Protein AF-A0A9E4JCK2-F1 (afdb_monomer_lite)

Structure (mmCIF, N/CA/C/O backbone):
data_AF-A0A9E4JCK2-F1
#
_entry.id   AF-A0A9E4JCK2-F1
#
loop_
_atom_site.group_PDB
_atom_site.id
_atom_site.type_symbol
_atom_site.label_atom_id
_atom_site.label_alt_id
_atom_site.label_comp_id
_atom_site.label_asym_id
_atom_site.label_entity_id
_atom_site.label_seq_id
_atom_site.pdbx_PDB_ins_code
_atom_site.Cartn_x
_atom_site.Cartn_y
_atom_site.Cartn_z
_atom_site.occupancy
_atom_site.B_iso_or_equiv
_atom_site.auth_seq_id
_atom_site.auth_comp_id
_atom_site.auth_asym_id
_atom_site.auth_atom_id
_atom_site.pdbx_PDB_model_num
ATOM 1 N N . MET A 1 1 ? -9.776 16.928 65.794 1.00 49.03 1 MET A N 1
ATOM 2 C CA . MET A 1 1 ? -9.076 15.921 64.968 1.00 49.03 1 MET A CA 1
ATOM 3 C C . MET A 1 1 ? -8.129 16.662 64.041 1.00 49.03 1 MET A C 1
ATOM 5 O O . MET A 1 1 ? -8.599 17.368 63.163 1.00 49.03 1 MET A O 1
ATOM 9 N N . PHE A 1 2 ? -6.825 16.591 64.308 1.00 37.16 2 PHE A N 1
ATOM 10 C CA . PHE A 1 2 ? -5.779 17.206 63.487 1.00 37.16 2 PHE A CA 1
ATOM 11 C C . PHE A 1 2 ? -5.245 16.150 62.519 1.00 37.16 2 PHE A C 1
ATOM 13 O O . PHE A 1 2 ? -4.763 15.110 62.962 1.00 37.16 2 PHE A O 1
ATOM 20 N N . ILE A 1 3 ? -5.354 16.402 61.216 1.00 53.88 3 ILE A N 1
ATOM 21 C CA . ILE A 1 3 ? -4.737 15.566 60.186 1.00 53.88 3 ILE A CA 1
ATOM 22 C C . ILE A 1 3 ? -3.359 16.168 59.915 1.00 53.88 3 ILE A C 1
ATOM 24 O O . ILE A 1 3 ? -3.249 17.300 59.449 1.00 53.88 3 ILE A O 1
ATOM 28 N N . ALA A 1 4 ? -2.314 15.436 60.293 1.00 50.28 4 ALA A N 1
ATOM 29 C CA . ALA A 1 4 ? -0.931 15.826 60.074 1.00 50.28 4 ALA A CA 1
ATOM 30 C C . ALA A 1 4 ? -0.564 15.632 58.594 1.00 50.28 4 ALA A C 1
ATOM 32 O O . ALA A 1 4 ? -0.510 14.508 58.100 1.00 50.28 4 ALA A O 1
ATOM 33 N N . THR A 1 5 ? -0.309 16.738 57.898 1.00 52.41 5 THR A N 1
ATOM 34 C CA . THR A 1 5 ? 0.253 16.763 56.544 1.00 52.41 5 THR A CA 1
ATOM 35 C C . THR A 1 5 ? 1.757 16.518 56.629 1.00 52.41 5 THR A C 1
ATOM 37 O O . THR A 1 5 ? 2.516 17.395 57.037 1.00 52.41 5 THR A O 1
ATOM 40 N N . THR A 1 6 ? 2.204 15.319 56.265 1.00 57.75 6 THR A N 1
ATOM 41 C CA . THR A 1 6 ? 3.626 14.995 56.121 1.00 57.75 6 THR A CA 1
ATOM 42 C C . THR A 1 6 ? 4.130 15.458 54.752 1.00 57.75 6 THR A C 1
ATOM 44 O O . THR A 1 6 ? 3.791 14.900 53.712 1.00 57.75 6 THR A O 1
ATOM 47 N N . CYS A 1 7 ? 4.960 16.504 54.752 1.00 50.31 7 CYS A N 1
ATOM 48 C CA . CYS A 1 7 ? 5.737 16.930 53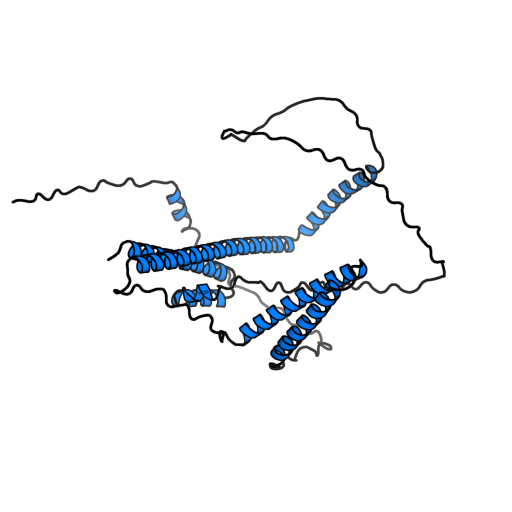.591 1.00 50.31 7 CYS A CA 1
ATOM 49 C C . CYS A 1 7 ? 6.819 15.885 53.280 1.00 50.31 7 CYS A C 1
ATOM 51 O O . CYS A 1 7 ? 7.788 15.750 54.025 1.00 50.31 7 CYS A O 1
ATOM 53 N N . ALA A 1 8 ? 6.663 15.155 52.176 1.00 58.81 8 ALA A N 1
ATOM 54 C CA . ALA A 1 8 ? 7.704 14.295 51.626 1.00 58.81 8 ALA A CA 1
ATOM 55 C C . ALA A 1 8 ? 8.639 15.127 50.731 1.00 58.81 8 ALA A C 1
ATOM 57 O O . ALA A 1 8 ? 8.226 15.655 49.699 1.00 58.81 8 ALA A O 1
ATOM 58 N N . SER A 1 9 ? 9.900 15.259 51.143 1.00 62.03 9 SER A N 1
ATOM 59 C CA . SER A 1 9 ? 10.954 15.914 50.362 1.00 62.03 9 SER A CA 1
ATOM 60 C C . SER A 1 9 ? 11.274 15.125 49.082 1.00 62.03 9 SER A C 1
ATOM 62 O O . SER A 1 9 ? 11.432 13.904 49.154 1.00 62.03 9 SER A O 1
ATOM 64 N N . PRO A 1 10 ? 11.424 15.781 47.916 1.00 60.69 10 PRO A N 1
ATOM 65 C CA . PRO A 1 10 ? 11.816 15.106 46.686 1.00 60.69 10 PRO A CA 1
ATOM 66 C C . PRO A 1 10 ? 13.306 14.738 46.720 1.00 60.69 10 PRO A C 1
ATOM 68 O O . PRO A 1 10 ? 14.175 15.594 46.887 1.0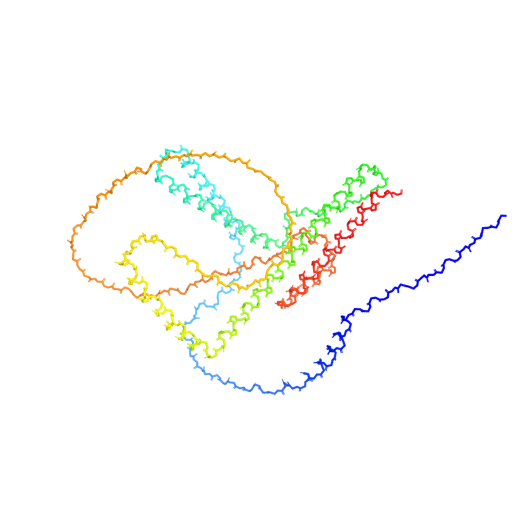0 60.69 10 PRO A O 1
ATOM 71 N N . LEU A 1 11 ? 13.599 13.449 46.547 1.00 62.19 11 LEU A N 1
ATOM 72 C CA . LEU A 1 11 ? 14.956 12.942 46.343 1.00 62.19 11 LEU A CA 1
ATOM 73 C C . LEU A 1 11 ? 15.513 13.440 44.992 1.00 62.19 11 LEU A C 1
ATOM 75 O O . LEU A 1 11 ? 14.794 13.404 43.989 1.00 62.19 11 LEU A O 1
ATOM 79 N N . PRO A 1 12 ? 16.784 13.874 44.926 1.00 64.38 12 PRO A N 1
ATOM 80 C CA . PRO A 1 12 ? 17.419 14.266 43.675 1.00 64.38 12 PRO A CA 1
ATOM 81 C C . PRO A 1 12 ? 17.643 13.037 42.783 1.00 64.38 12 PRO A C 1
ATOM 83 O O . PRO A 1 12 ? 18.329 12.088 43.161 1.00 64.38 12 PRO A O 1
ATOM 86 N N . LEU A 1 13 ? 17.061 13.059 41.583 1.00 62.41 13 LEU A N 1
ATOM 87 C CA . LEU A 1 13 ? 17.273 12.038 40.559 1.00 62.41 13 LEU A CA 1
ATOM 88 C C . LEU A 1 13 ? 18.725 12.085 40.041 1.00 62.41 13 LEU A C 1
ATOM 90 O O . LEU A 1 13 ? 19.232 13.173 39.747 1.00 62.41 13 LEU A O 1
ATOM 94 N N . PRO A 1 14 ? 19.396 10.930 39.872 1.00 54.94 14 PRO A N 1
ATOM 95 C CA . PRO A 1 14 ? 20.727 10.872 39.284 1.00 54.94 14 PRO A CA 1
ATOM 96 C C . PRO A 1 14 ? 20.660 11.245 37.799 1.00 54.94 14 PRO A C 1
ATOM 98 O O . PRO A 1 14 ? 19.923 10.652 37.012 1.00 54.94 14 PRO A O 1
ATOM 101 N N . THR A 1 15 ? 21.446 12.243 37.405 1.00 62.31 15 THR A N 1
ATOM 102 C CA . THR A 1 15 ? 21.629 12.613 36.000 1.00 62.31 15 THR A CA 1
ATOM 103 C C . THR A 1 15 ? 22.574 11.610 35.328 1.00 62.31 15 THR A C 1
ATOM 105 O O . THR A 1 15 ? 23.698 11.424 35.798 1.00 62.31 15 THR A O 1
ATOM 108 N N . PRO A 1 16 ? 22.182 10.956 34.218 1.00 56.28 16 PRO A N 1
ATOM 109 C CA . PRO A 1 16 ? 23.101 10.117 33.463 1.00 56.28 16 PRO A CA 1
ATOM 110 C C . PRO A 1 16 ? 24.052 11.013 32.661 1.00 56.28 16 PRO A C 1
ATOM 112 O O . PRO A 1 16 ? 23.732 11.489 31.569 1.00 56.28 16 PRO A O 1
ATOM 115 N N . ALA A 1 17 ? 25.243 11.254 33.206 1.00 52.50 17 ALA A N 1
ATOM 116 C CA . ALA A 1 17 ? 26.360 11.860 32.489 1.00 52.50 17 ALA A CA 1
ATOM 117 C C . ALA A 1 17 ? 26.934 10.853 31.473 1.00 52.50 17 ALA A C 1
ATOM 119 O O . ALA A 1 17 ? 27.968 10.229 31.690 1.00 52.50 17 ALA A O 1
ATOM 120 N N . GLY A 1 18 ? 26.221 10.659 30.362 1.00 52.72 18 GLY A N 1
ATOM 121 C CA . GLY A 1 18 ? 26.666 9.839 29.239 1.00 52.72 18 GLY A CA 1
ATOM 122 C C . GLY A 1 18 ? 27.515 10.635 28.228 1.00 52.72 18 GLY A C 1
ATOM 123 O O . GLY A 1 18 ? 27.217 11.803 27.956 1.00 52.72 18 GLY A O 1
ATOM 124 N N . PRO A 1 19 ? 28.524 10.017 27.581 1.00 51.47 19 PRO A N 1
ATOM 125 C CA . PRO A 1 19 ? 29.493 10.667 26.678 1.00 51.47 19 PRO A CA 1
ATOM 126 C C . PRO A 1 19 ? 28.919 11.209 25.348 1.00 51.47 19 PRO A C 1
ATOM 128 O O . PRO A 1 19 ? 29.656 11.704 24.495 1.00 51.47 19 PRO A O 1
ATOM 131 N N . TRP A 1 20 ? 27.599 11.183 25.164 1.00 55.12 20 TRP A N 1
ATOM 132 C CA . TRP A 1 20 ? 26.914 11.586 23.931 1.00 55.12 20 TRP A CA 1
ATOM 133 C C . TRP A 1 20 ? 26.662 13.103 23.830 1.00 55.12 20 TRP A C 1
ATOM 135 O O . TRP A 1 20 ? 26.324 13.615 22.762 1.00 55.12 20 TRP A O 1
ATOM 145 N N . ALA A 1 21 ? 26.876 13.860 24.913 1.00 48.75 21 ALA A N 1
ATOM 146 C CA . ALA A 1 21 ? 26.647 15.308 24.948 1.00 48.75 21 ALA A CA 1
ATOM 147 C C . ALA A 1 21 ? 27.759 16.156 24.284 1.00 48.75 21 ALA A C 1
ATOM 149 O O . ALA A 1 21 ? 27.594 17.372 24.134 1.00 48.75 21 ALA A O 1
ATOM 150 N N . SER A 1 22 ? 28.884 15.560 23.861 1.00 49.56 22 SER A N 1
ATOM 151 C CA . SER A 1 22 ? 30.013 16.313 23.280 1.00 49.56 22 SER A CA 1
ATOM 152 C C . SER A 1 22 ? 29.913 16.528 21.762 1.00 49.56 22 SER A C 1
ATOM 154 O O . SER A 1 22 ? 30.467 17.498 21.241 1.00 49.56 22 SER A O 1
ATOM 156 N N . TRP A 1 23 ? 29.148 15.705 21.036 1.00 54.06 23 TRP A N 1
ATOM 157 C CA . TRP A 1 23 ? 29.072 15.801 19.571 1.00 54.06 23 TRP A CA 1
ATOM 158 C C . TRP A 1 23 ? 28.196 16.960 19.077 1.00 54.06 23 TRP A C 1
ATOM 160 O O . TRP A 1 23 ? 28.512 17.583 18.062 1.00 54.06 23 TRP A O 1
ATOM 170 N N . LYS A 1 24 ? 27.152 17.346 19.825 1.00 49.50 24 LYS A N 1
ATOM 171 C CA . LYS A 1 24 ? 26.252 18.442 19.413 1.00 49.50 24 LYS A CA 1
ATOM 172 C C . LYS A 1 24 ? 26.897 19.835 19.458 1.00 49.50 24 LYS A C 1
ATOM 174 O O . LYS A 1 24 ? 26.409 20.735 18.786 1.00 49.50 24 LYS A O 1
ATOM 179 N N . ARG A 1 25 ? 28.017 20.024 20.170 1.00 53.72 25 ARG A N 1
ATOM 180 C CA . ARG A 1 25 ? 28.720 21.323 20.228 1.00 53.72 25 ARG A CA 1
ATOM 181 C C . ARG A 1 25 ? 29.752 21.542 19.114 1.00 53.72 25 ARG A C 1
ATOM 183 O O . ARG A 1 25 ? 30.131 22.685 18.880 1.00 53.72 25 ARG A O 1
ATOM 190 N N . LYS A 1 26 ? 30.171 20.502 18.378 1.00 48.25 26 LYS A N 1
ATOM 191 C CA . LYS A 1 26 ? 31.103 20.656 17.237 1.00 48.25 26 LYS A CA 1
ATOM 192 C C . LYS A 1 26 ? 30.410 20.927 15.896 1.00 48.25 26 LYS A C 1
ATOM 194 O O . LYS A 1 26 ? 31.019 21.551 15.031 1.00 48.25 26 LYS A O 1
ATOM 199 N N . ALA A 1 27 ? 29.134 20.570 15.744 1.00 46.78 27 ALA A N 1
ATOM 200 C CA . ALA A 1 27 ? 28.386 20.790 14.500 1.00 46.78 27 ALA A CA 1
ATOM 201 C C . ALA A 1 27 ? 28.031 22.269 14.222 1.00 46.78 27 ALA A C 1
ATOM 203 O O . ALA A 1 27 ? 27.735 22.622 13.086 1.00 46.78 27 ALA A O 1
ATOM 204 N N . ALA A 1 28 ? 28.110 23.156 15.222 1.00 46.34 28 ALA A N 1
ATOM 205 C CA . ALA A 1 28 ? 27.742 24.567 15.066 1.00 46.34 28 ALA A CA 1
ATOM 206 C C . ALA A 1 28 ? 28.877 25.482 14.549 1.00 46.34 28 ALA A C 1
ATOM 208 O O . ALA A 1 28 ? 28.610 26.627 14.204 1.00 46.34 28 ALA A O 1
ATOM 209 N N . ARG A 1 29 ? 30.136 25.014 14.460 1.00 47.12 29 ARG A N 1
ATOM 210 C CA . ARG A 1 29 ? 31.276 25.846 13.994 1.00 47.12 29 ARG A CA 1
ATOM 211 C C . ARG A 1 29 ? 31.646 25.678 12.515 1.00 47.12 29 ARG A C 1
ATOM 213 O O . ARG A 1 29 ? 32.470 26.439 12.029 1.00 47.12 29 ARG A O 1
ATOM 220 N N . TRP A 1 30 ? 31.032 24.738 11.794 1.00 48.00 30 TRP A N 1
ATOM 221 C CA . TRP A 1 30 ? 31.363 24.444 10.386 1.00 48.00 30 TRP A CA 1
ATOM 222 C C . TRP A 1 30 ? 30.283 24.891 9.385 1.00 48.00 30 TRP A C 1
ATOM 224 O O . TRP A 1 30 ? 30.418 24.659 8.190 1.00 48.00 30 TRP A O 1
ATOM 234 N N . GLY A 1 31 ? 29.210 25.541 9.850 1.00 42.75 31 GLY A N 1
ATOM 235 C CA . GLY A 1 31 ? 28.082 25.959 9.005 1.00 42.75 31 GLY A CA 1
ATOM 236 C C . GLY A 1 31 ? 28.131 27.401 8.488 1.00 42.75 31 GLY A C 1
ATOM 237 O O . GLY A 1 31 ? 27.234 27.794 7.753 1.00 42.75 31 GLY A O 1
ATOM 238 N N . ALA A 1 32 ? 29.137 28.197 8.862 1.00 44.84 32 ALA A N 1
ATOM 239 C CA . ALA A 1 32 ? 29.149 29.642 8.599 1.00 44.84 32 ALA A CA 1
ATOM 240 C C . ALA A 1 32 ? 30.171 30.105 7.541 1.00 44.84 32 ALA A C 1
ATOM 242 O O . ALA A 1 32 ? 30.290 31.302 7.316 1.00 44.84 32 ALA A O 1
ATOM 243 N N . SER A 1 33 ? 30.898 29.195 6.877 1.00 43.03 33 SER A N 1
ATOM 244 C CA . SER A 1 33 ? 32.029 29.575 6.006 1.00 43.03 33 SER A CA 1
ATOM 245 C C . SER A 1 33 ? 31.901 29.174 4.529 1.00 43.03 33 SER A C 1
ATOM 247 O O . SER A 1 33 ? 32.882 29.266 3.797 1.00 43.03 33 SER A O 1
ATOM 249 N N . CYS A 1 34 ? 30.722 28.746 4.059 1.00 39.84 34 CYS A N 1
ATOM 250 C CA . CYS A 1 34 ? 30.517 28.355 2.650 1.00 39.84 34 CYS A CA 1
ATOM 251 C C . CYS A 1 34 ? 29.512 29.221 1.872 1.00 39.84 34 CYS A C 1
ATOM 253 O O . CYS A 1 34 ? 29.257 28.957 0.702 1.00 39.84 34 CYS A O 1
ATOM 255 N N . LEU A 1 35 ? 28.976 30.281 2.476 1.00 43.44 35 LEU A N 1
ATOM 256 C CA . LEU A 1 35 ? 28.194 31.301 1.777 1.00 43.44 35 LEU A CA 1
ATOM 257 C C . LEU A 1 35 ? 29.084 32.529 1.585 1.00 43.44 35 LEU A C 1
ATOM 259 O O . LEU A 1 35 ? 29.063 33.369 2.467 1.00 43.44 35 LEU A O 1
ATOM 263 N N . VAL A 1 36 ? 29.894 32.595 0.516 1.00 50.31 36 VAL A N 1
ATOM 264 C CA . VAL A 1 36 ? 30.420 33.854 -0.090 1.00 50.31 36 VAL A CA 1
ATOM 265 C C . VAL A 1 36 ? 31.200 33.626 -1.408 1.00 50.31 36 VAL A C 1
ATOM 267 O O . VAL A 1 36 ? 31.379 34.582 -2.152 1.00 50.31 36 VAL A O 1
ATOM 270 N N . LEU A 1 37 ? 31.593 32.410 -1.815 1.00 45.06 37 LEU A N 1
ATOM 271 C CA . LEU A 1 37 ? 32.272 32.211 -3.115 1.00 45.06 37 LEU A CA 1
ATOM 272 C C . LEU A 1 37 ? 31.432 31.391 -4.102 1.00 45.06 37 LEU A C 1
ATOM 274 O O . LEU A 1 37 ? 31.312 30.179 -3.957 1.00 45.06 37 LEU A O 1
ATOM 278 N N . GLY A 1 38 ? 30.889 32.046 -5.133 1.00 39.97 38 GLY A N 1
ATOM 279 C CA . GLY A 1 38 ? 30.283 31.339 -6.266 1.00 39.97 38 GLY A CA 1
ATOM 280 C C . GLY A 1 38 ? 29.373 32.155 -7.183 1.00 39.97 38 GLY A C 1
ATOM 281 O O . GLY A 1 38 ? 28.473 31.583 -7.786 1.00 39.97 38 GLY A O 1
ATOM 282 N N . LEU A 1 39 ? 29.567 33.472 -7.282 1.00 46.81 39 LEU A N 1
ATOM 283 C CA . LEU A 1 39 ? 28.927 34.318 -8.287 1.00 46.81 39 LEU A CA 1
ATOM 284 C C . LEU A 1 39 ? 30.028 34.821 -9.225 1.00 46.81 39 LEU A C 1
ATOM 286 O O . LEU A 1 39 ? 30.716 35.753 -8.839 1.00 46.81 39 LEU A O 1
ATOM 290 N N . LEU A 1 40 ? 30.241 34.185 -10.386 1.00 41.44 40 LEU A N 1
ATOM 291 C CA . LEU A 1 40 ? 30.847 34.776 -11.599 1.00 41.44 40 LEU A CA 1
ATOM 292 C C . LEU A 1 40 ? 30.990 33.723 -12.723 1.00 41.44 40 LEU A C 1
ATOM 294 O O . LEU A 1 40 ? 31.556 32.655 -12.524 1.00 41.44 40 LEU A O 1
ATOM 298 N N . LEU A 1 41 ? 30.522 34.117 -13.913 1.00 44.25 41 LEU A N 1
ATOM 299 C CA . LEU A 1 41 ? 30.818 33.603 -15.261 1.00 44.25 41 LEU A CA 1
ATOM 300 C C . LEU A 1 41 ? 30.336 32.193 -15.660 1.00 44.25 41 LEU A C 1
ATOM 302 O O . LEU A 1 41 ? 31.064 31.212 -15.567 1.00 44.25 41 LEU A O 1
ATOM 306 N N . VAL A 1 42 ? 29.197 32.148 -16.361 1.00 44.50 42 VAL A N 1
ATOM 307 C CA . VAL A 1 42 ? 29.089 31.332 -17.585 1.00 44.50 42 VAL A CA 1
ATOM 308 C C . VAL A 1 42 ? 28.643 32.246 -18.718 1.00 44.50 42 VAL A C 1
ATOM 310 O O . VAL A 1 42 ? 27.462 32.525 -18.915 1.00 44.50 42 VAL A O 1
ATOM 313 N N . SER A 1 43 ? 29.640 32.749 -19.437 1.00 43.78 43 SER A N 1
ATOM 314 C CA . SER A 1 43 ? 29.490 33.459 -20.698 1.00 43.78 43 SER A CA 1
ATOM 315 C C . SER A 1 43 ? 29.492 32.449 -21.845 1.00 43.78 43 SER A C 1
ATOM 317 O O . SER A 1 43 ? 30.402 31.634 -21.941 1.00 43.78 43 SER A O 1
ATOM 319 N N . GLY A 1 44 ? 28.504 32.566 -22.732 1.00 38.03 44 GLY A N 1
ATOM 320 C CA . GLY A 1 44 ? 28.657 32.374 -24.175 1.00 38.03 44 GLY A CA 1
ATOM 321 C C . GLY A 1 44 ? 28.988 30.975 -24.699 1.00 38.03 44 GLY A C 1
ATOM 322 O O . GLY A 1 44 ? 30.140 30.547 -24.711 1.00 38.03 44 GLY A O 1
ATOM 323 N N . ARG A 1 45 ? 28.008 30.350 -25.362 1.00 37.50 45 ARG A N 1
ATOM 324 C CA . ARG A 1 45 ? 28.314 29.501 -26.519 1.00 37.50 45 ARG A CA 1
ATOM 325 C C . ARG A 1 45 ? 27.380 29.846 -27.686 1.00 37.50 45 ARG A C 1
ATOM 327 O O . ARG A 1 45 ? 26.169 29.693 -27.538 1.00 37.50 45 ARG A O 1
ATOM 334 N N . PRO A 1 46 ? 27.918 30.370 -28.805 1.00 44.19 46 PRO A N 1
ATOM 335 C CA . PRO A 1 46 ? 27.122 30.789 -29.945 1.00 44.19 46 PRO A CA 1
ATOM 336 C C . PRO A 1 46 ? 26.643 29.596 -30.771 1.00 44.19 46 PRO A C 1
ATOM 338 O O . PRO A 1 46 ? 27.276 28.541 -30.840 1.00 44.19 46 PRO A O 1
ATOM 341 N N . ALA A 1 47 ? 25.501 29.837 -31.405 1.00 45.97 47 ALA A N 1
ATOM 342 C CA . ALA A 1 47 ? 24.825 28.988 -32.360 1.00 45.97 47 ALA A CA 1
ATOM 343 C C . ALA A 1 47 ? 25.759 28.472 -33.463 1.00 45.97 47 ALA A C 1
ATOM 345 O O . ALA A 1 47 ? 26.488 29.238 -34.093 1.00 45.97 47 ALA A O 1
ATOM 346 N N . ARG A 1 48 ? 25.648 27.177 -33.768 1.00 42.00 48 ARG A N 1
ATOM 347 C CA . ARG A 1 48 ? 26.003 26.651 -35.084 1.00 42.00 48 ARG A CA 1
ATOM 348 C C . ARG A 1 48 ? 24.733 26.109 -35.720 1.00 42.00 48 ARG A C 1
ATOM 350 O O . ARG A 1 48 ? 24.167 25.124 -35.255 1.00 42.00 48 ARG A O 1
ATOM 357 N N . ALA A 1 49 ? 24.290 26.827 -36.746 1.00 47.38 49 ALA A N 1
ATOM 358 C CA . ALA A 1 49 ? 23.202 26.462 -37.629 1.00 47.38 49 ALA A CA 1
ATOM 359 C C . ALA A 1 49 ? 23.489 25.094 -38.266 1.00 47.38 49 ALA A C 1
ATOM 361 O O . ALA A 1 49 ? 24.447 24.936 -39.021 1.00 47.38 49 ALA A O 1
ATOM 362 N N . GLY A 1 50 ? 22.661 24.115 -37.916 1.00 40.41 50 GLY A N 1
ATOM 363 C CA . GLY A 1 50 ? 22.474 22.874 -38.649 1.00 40.41 50 GLY A CA 1
ATOM 364 C C . GLY A 1 50 ? 21.027 22.860 -39.122 1.00 40.41 50 GLY A C 1
ATOM 365 O O . GLY A 1 50 ? 20.107 22.950 -38.316 1.00 40.41 50 GLY A O 1
ATOM 366 N N . THR A 1 51 ? 20.853 22.842 -40.433 1.00 41.69 51 THR A N 1
ATOM 367 C CA . THR A 1 51 ? 19.589 22.796 -41.170 1.00 41.69 51 THR A CA 1
ATOM 368 C C . THR A 1 51 ? 18.695 21.630 -40.720 1.00 41.69 51 THR A C 1
ATOM 370 O O . THR A 1 51 ? 19.120 20.481 -40.852 1.00 41.69 51 THR A O 1
ATOM 373 N N . PRO A 1 52 ? 17.462 21.875 -40.235 1.00 43.41 52 PRO A N 1
ATOM 374 C CA . PRO A 1 52 ? 16.493 20.822 -39.963 1.00 43.41 52 PRO A CA 1
ATOM 375 C C . PRO A 1 52 ? 15.587 20.602 -41.186 1.00 43.41 52 PRO A C 1
ATOM 377 O O . PRO A 1 52 ? 14.435 21.022 -41.195 1.00 43.41 52 PRO A O 1
ATOM 380 N N . GLU A 1 53 ? 16.085 19.926 -42.219 1.00 43.78 53 GLU A N 1
ATOM 381 C CA . GLU A 1 53 ? 15.195 19.235 -43.159 1.00 43.78 53 GLU A CA 1
ATOM 382 C C . GLU A 1 53 ? 15.095 17.775 -42.724 1.00 43.78 53 GLU A C 1
ATOM 384 O O . GLU A 1 53 ? 16.057 17.019 -42.829 1.00 43.78 53 GLU A O 1
ATOM 389 N N . GLY A 1 54 ? 13.932 17.389 -42.190 1.00 46.56 54 GLY A N 1
ATOM 390 C CA . GLY A 1 54 ? 13.605 15.977 -41.986 1.00 46.56 54 GLY A CA 1
ATOM 391 C C . GLY A 1 54 ? 13.201 15.545 -40.578 1.00 46.56 54 GLY A C 1
ATOM 392 O O . GLY A 1 54 ? 13.560 14.445 -40.186 1.00 46.56 54 GLY A O 1
ATOM 393 N N . VAL A 1 55 ? 12.428 16.335 -39.821 1.00 46.84 55 VAL A N 1
ATOM 394 C CA . VAL A 1 55 ? 11.624 15.800 -38.695 1.00 46.84 55 VAL A CA 1
ATOM 395 C C . VAL A 1 55 ? 10.282 16.540 -38.588 1.00 46.84 55 VAL A C 1
ATOM 397 O O . VAL A 1 55 ? 9.974 17.199 -37.599 1.00 46.84 55 VAL A O 1
ATOM 400 N N . LEU A 1 56 ? 9.447 16.433 -39.623 1.00 38.47 56 LEU A N 1
ATOM 401 C CA . LEU A 1 56 ? 8.031 16.821 -39.567 1.00 38.47 56 LEU A CA 1
ATOM 402 C C . LEU A 1 56 ? 7.168 15.648 -39.067 1.00 38.47 56 LEU A C 1
ATOM 404 O O . LEU A 1 56 ? 6.318 15.148 -39.791 1.00 38.47 56 LEU A O 1
ATOM 408 N N . TRP A 1 57 ? 7.395 15.192 -37.830 1.00 48.62 57 TRP A N 1
ATOM 409 C CA . TRP A 1 57 ? 6.478 14.264 -37.137 1.00 48.62 57 TRP A CA 1
ATOM 410 C C . TRP A 1 57 ? 6.262 14.580 -35.647 1.00 48.62 57 TRP A C 1
ATOM 412 O O . TRP A 1 57 ? 5.672 13.781 -34.925 1.00 48.62 57 TRP A O 1
ATOM 422 N N . LEU A 1 58 ? 6.677 15.758 -35.164 1.00 49.69 58 LEU A N 1
ATOM 423 C CA . LEU A 1 58 ? 6.541 16.146 -33.753 1.00 49.69 58 LEU A CA 1
ATOM 424 C C . LEU A 1 58 ? 5.731 17.439 -33.567 1.00 49.69 58 LEU A C 1
ATOM 426 O O . LEU A 1 58 ? 6.223 18.436 -33.054 1.00 49.69 58 LEU A O 1
ATOM 430 N N . ALA A 1 59 ? 4.465 17.420 -33.980 1.00 43.25 59 ALA A N 1
ATOM 431 C CA . ALA A 1 59 ? 3.458 18.368 -33.493 1.00 43.25 59 ALA A CA 1
ATOM 432 C C . ALA A 1 59 ? 2.039 17.829 -33.735 1.00 43.25 59 ALA A C 1
ATOM 434 O O . ALA A 1 59 ? 1.198 18.491 -34.331 1.00 43.25 59 ALA A O 1
ATOM 435 N N . GLN A 1 60 ? 1.761 16.608 -33.273 1.00 42.03 60 GLN A N 1
ATOM 436 C CA . GLN A 1 60 ? 0.383 16.151 -33.077 1.00 42.03 60 GLN A CA 1
ATOM 437 C C . GLN A 1 60 ? 0.121 15.961 -31.583 1.00 42.03 60 GLN A C 1
ATOM 439 O O . GLN A 1 60 ? -0.297 14.911 -31.111 1.00 42.03 60 GLN A O 1
ATOM 444 N N . SER A 1 61 ? 0.358 17.037 -30.833 1.00 42.97 61 SER A N 1
ATOM 445 C CA . SER A 1 61 ? -0.212 17.275 -29.504 1.00 42.97 61 SER A CA 1
ATOM 446 C C . SER A 1 61 ? -1.692 17.632 -29.679 1.00 42.97 61 SER A C 1
ATOM 448 O O . SER A 1 61 ? -2.130 18.743 -29.391 1.00 42.97 61 SER A O 1
ATOM 450 N N . GLY A 1 62 ? -2.441 16.707 -30.279 1.00 38.72 62 GLY A N 1
ATOM 451 C CA . GLY A 1 62 ? -3.876 16.810 -30.464 1.00 38.72 62 GLY A CA 1
ATOM 452 C C . GLY A 1 62 ? -4.573 16.577 -29.134 1.00 38.72 62 GLY A C 1
ATOM 453 O O . GLY A 1 62 ? -4.301 15.601 -28.435 1.00 38.72 62 GLY A O 1
ATOM 454 N N . ALA A 1 63 ? -5.470 17.495 -28.802 1.00 40.78 63 ALA A N 1
ATOM 455 C CA . ALA A 1 63 ? -6.421 17.365 -27.721 1.00 40.78 63 ALA A CA 1
ATOM 456 C C . ALA A 1 63 ? -7.091 15.972 -27.704 1.00 40.78 63 ALA A C 1
ATOM 458 O O . ALA A 1 63 ? -7.519 15.440 -28.727 1.00 40.78 63 ALA A O 1
ATOM 459 N N . LEU A 1 64 ? -7.133 1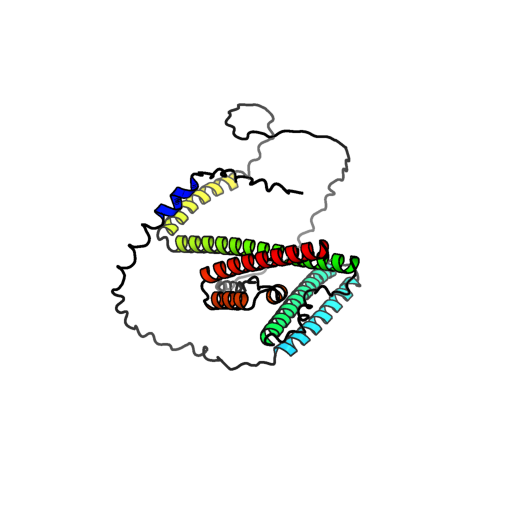5.416 -26.494 1.00 48.00 64 LEU A N 1
ATOM 460 C CA . LEU A 1 64 ? -7.771 14.191 -26.006 1.00 48.00 64 LEU A CA 1
ATOM 461 C C . LEU A 1 64 ? -8.847 13.547 -26.914 1.00 48.00 64 LEU A C 1
ATOM 463 O O . LEU A 1 64 ? -9.990 14.007 -26.926 1.00 48.00 64 LEU A O 1
ATOM 467 N N . PRO A 1 65 ? -8.584 12.371 -27.517 1.00 44.72 65 PRO A N 1
ATOM 468 C CA . PRO A 1 65 ? -9.641 11.422 -27.843 1.00 44.72 65 PRO A CA 1
ATOM 469 C C . PRO A 1 65 ? -10.023 10.625 -26.581 1.00 44.72 65 PRO A C 1
ATOM 471 O O . PRO A 1 65 ? -9.652 9.465 -26.430 1.00 44.72 65 PRO A O 1
ATOM 474 N N . ALA A 1 66 ? -10.762 11.248 -25.660 1.00 58.34 66 ALA A N 1
ATOM 475 C CA . ALA A 1 66 ? -11.369 10.571 -24.508 1.00 58.34 66 ALA A CA 1
ATOM 476 C C . ALA A 1 66 ? -12.807 10.129 -24.847 1.00 58.34 66 ALA A C 1
ATOM 478 O O . ALA A 1 66 ? -13.752 10.882 -24.622 1.00 58.34 66 ALA A O 1
ATOM 479 N N . PRO A 1 67 ? -12.963 9.001 -25.571 1.00 52.81 67 PRO A N 1
ATOM 480 C CA . PRO A 1 67 ? -13.962 7.985 -25.189 1.00 52.81 67 PRO A CA 1
ATOM 481 C C . PRO A 1 67 ? -13.565 6.525 -25.543 1.00 52.81 67 PRO A C 1
ATOM 483 O O . PRO A 1 67 ? -14.436 5.677 -25.743 1.00 52.81 67 PRO A O 1
ATOM 486 N N . ARG A 1 68 ? -12.270 6.203 -25.701 1.00 61.72 68 ARG A N 1
ATOM 487 C CA . ARG A 1 68 ? -11.841 4.853 -26.141 1.00 61.72 68 ARG A CA 1
ATOM 488 C C . ARG A 1 68 ? -11.742 3.827 -25.009 1.00 61.72 68 ARG A C 1
ATOM 490 O O . ARG A 1 68 ? -12.062 2.664 -25.223 1.00 61.72 68 ARG A O 1
ATOM 497 N N . ASP A 1 69 ? -11.432 4.261 -23.795 1.00 69.25 69 ASP A N 1
ATOM 498 C CA . ASP A 1 69 ? -11.043 3.335 -22.725 1.00 69.25 69 ASP A CA 1
ATOM 499 C C . ASP A 1 69 ? -12.202 2.500 -22.159 1.00 69.25 69 ASP A C 1
ATOM 501 O O . ASP A 1 69 ? -11.997 1.350 -21.777 1.00 69.25 69 ASP A O 1
ATOM 505 N N . ASP A 1 70 ? -13.436 3.020 -22.169 1.00 76.38 70 ASP A N 1
ATOM 506 C CA . ASP A 1 70 ? -14.616 2.239 -21.756 1.00 76.38 70 ASP A CA 1
ATOM 507 C C . ASP A 1 70 ? -14.894 1.083 -22.726 1.00 76.38 70 ASP A C 1
ATOM 509 O O . ASP A 1 70 ? -15.264 -0.024 -22.319 1.00 76.38 70 ASP A O 1
ATOM 513 N N . ARG A 1 71 ? -14.672 1.325 -24.025 1.00 82.19 71 ARG A N 1
ATOM 514 C CA . ARG A 1 71 ? -14.795 0.298 -25.068 1.00 82.19 71 ARG A CA 1
ATOM 515 C C . ARG A 1 71 ? -13.671 -0.723 -24.951 1.00 82.19 71 ARG A C 1
ATOM 517 O O . ARG A 1 71 ? -13.932 -1.917 -25.088 1.00 82.19 71 ARG A O 1
ATOM 524 N N . ASP A 1 72 ? -12.464 -0.267 -24.629 1.00 86.88 72 ASP A N 1
ATOM 525 C CA . ASP A 1 72 ? -11.307 -1.136 -24.423 1.00 86.88 72 ASP A CA 1
ATOM 526 C C . ASP A 1 72 ? -11.515 -2.057 -23.207 1.00 86.88 72 ASP A C 1
ATOM 528 O O . ASP A 1 72 ? -11.260 -3.259 -23.291 1.00 86.88 72 ASP A O 1
ATOM 532 N N . GLY A 1 73 ? -12.081 -1.547 -22.106 1.00 91.62 73 GLY A N 1
ATOM 533 C CA . GLY A 1 73 ? -12.424 -2.350 -20.927 1.00 91.62 73 GLY A CA 1
ATOM 534 C C . GLY A 1 73 ? -13.477 -3.429 -21.212 1.00 91.62 73 GLY A C 1
ATOM 535 O O . GLY A 1 73 ? -13.308 -4.586 -20.819 1.00 91.62 73 GLY A O 1
ATOM 536 N N . ALA A 1 74 ? -14.550 -3.086 -21.934 1.00 92.81 74 ALA A N 1
ATOM 537 C CA . ALA A 1 74 ? -15.569 -4.057 -22.342 1.00 92.81 74 ALA A CA 1
ATOM 538 C C . ALA A 1 74 ? -15.004 -5.132 -23.292 1.00 92.81 74 ALA A C 1
ATOM 540 O O . ALA A 1 74 ? -15.263 -6.322 -23.098 1.00 92.81 74 ALA A O 1
ATOM 541 N N . ALA A 1 75 ? -14.173 -4.737 -24.262 1.00 94.31 75 ALA A N 1
ATOM 542 C CA . ALA A 1 75 ? -13.517 -5.664 -25.182 1.00 94.31 75 ALA A CA 1
ATOM 543 C C . ALA A 1 75 ? -12.547 -6.616 -24.456 1.00 94.31 75 ALA A C 1
ATOM 545 O O . ALA A 1 75 ? -12.523 -7.815 -24.745 1.00 94.31 75 ALA A O 1
ATOM 546 N N . LEU A 1 76 ? -11.789 -6.119 -23.470 1.00 94.06 76 LEU A N 1
ATOM 547 C CA . LEU A 1 76 ? -10.912 -6.944 -22.633 1.00 94.06 76 LEU A CA 1
ATOM 548 C C . LEU A 1 76 ? -11.702 -7.971 -21.811 1.00 94.06 76 LEU A C 1
ATOM 550 O O . LEU A 1 76 ? -11.284 -9.127 -21.739 1.00 94.06 76 LEU A O 1
ATOM 554 N N . ARG A 1 77 ? -12.858 -7.591 -21.246 1.00 96.25 77 ARG A N 1
ATOM 555 C CA . ARG A 1 77 ? -13.752 -8.518 -20.524 1.00 96.25 77 ARG A CA 1
ATOM 556 C C . ARG A 1 77 ? -14.271 -9.627 -21.433 1.00 96.25 77 ARG A C 1
ATOM 558 O O . ARG A 1 77 ? -14.140 -10.799 -21.087 1.00 96.25 77 ARG A O 1
ATOM 565 N N . GLN A 1 78 ? -14.777 -9.271 -22.614 1.00 97.81 78 GLN A N 1
ATOM 566 C CA . GLN A 1 78 ? -15.258 -10.248 -23.594 1.00 97.81 78 GLN A CA 1
ATOM 567 C C . GLN A 1 78 ? -14.139 -11.207 -24.026 1.00 97.81 78 GLN A C 1
ATOM 569 O O . GLN A 1 78 ? -14.343 -12.418 -24.119 1.00 97.81 78 GLN A O 1
ATOM 574 N N . ARG A 1 79 ? -12.926 -10.686 -24.250 1.00 96.81 79 ARG A N 1
ATOM 575 C CA . ARG A 1 79 ? -11.776 -11.512 -24.629 1.00 96.81 79 ARG A CA 1
ATOM 576 C C . ARG A 1 79 ? -11.336 -12.446 -23.503 1.00 96.81 79 ARG A C 1
ATOM 578 O O . ARG A 1 79 ? -10.999 -13.596 -23.775 1.00 96.81 79 ARG A O 1
ATOM 585 N N . LEU A 1 80 ? -11.354 -11.978 -22.255 1.00 97.38 80 LEU A N 1
ATOM 586 C CA . LEU A 1 80 ? -11.064 -12.798 -21.078 1.00 97.38 80 LEU A CA 1
ATOM 587 C C . LEU A 1 80 ? -12.086 -13.935 -20.932 1.00 97.38 80 LEU A C 1
ATOM 589 O O . LEU A 1 80 ? -11.704 -15.076 -20.680 1.00 97.38 80 LEU A O 1
ATOM 593 N N . GLU A 1 81 ? -13.374 -13.650 -21.127 1.00 98.00 81 GLU A N 1
ATOM 594 C CA . GLU A 1 81 ? -14.435 -14.660 -21.100 1.00 98.00 81 GLU A CA 1
ATOM 595 C C . GLU A 1 81 ? -14.249 -15.712 -22.202 1.00 98.00 81 GLU A C 1
ATOM 597 O O . GLU A 1 81 ? -14.305 -16.909 -21.917 1.00 98.00 81 GLU A O 1
ATOM 602 N N . GLN A 1 82 ? -13.918 -15.283 -23.425 1.00 98.12 82 GLN A N 1
ATOM 603 C CA . GLN A 1 82 ? -13.597 -16.183 -24.534 1.00 98.12 82 GLN A CA 1
ATOM 604 C C . GLN A 1 82 ? -12.421 -17.115 -24.196 1.00 98.12 82 GLN A C 1
ATOM 606 O O . GLN A 1 82 ? -12.544 -18.333 -24.327 1.00 98.12 82 GLN A O 1
ATOM 611 N N . VAL A 1 83 ? -11.295 -16.565 -23.722 1.00 98.06 83 VAL A N 1
ATOM 612 C CA . VAL A 1 83 ? -10.110 -17.366 -23.365 1.00 98.06 83 VAL A CA 1
ATOM 613 C C . VAL A 1 83 ? -10.416 -18.312 -22.201 1.00 98.06 83 VAL A C 1
ATOM 615 O O . VAL A 1 83 ? -10.002 -19.469 -22.227 1.00 98.06 83 VAL A O 1
ATOM 618 N N . ASN A 1 84 ? -11.196 -17.878 -21.209 1.00 97.69 84 ASN A N 1
ATOM 619 C CA . ASN A 1 84 ? -11.643 -18.748 -20.120 1.00 97.69 84 ASN A CA 1
ATOM 620 C C . ASN A 1 84 ? -12.547 -19.886 -20.615 1.00 97.69 84 ASN A C 1
ATOM 622 O O . ASN A 1 84 ? -12.448 -21.007 -20.109 1.00 97.69 84 ASN A O 1
ATOM 626 N N . GLY A 1 85 ? -13.396 -19.627 -21.613 1.00 98.31 85 GLY A N 1
ATOM 627 C CA . GLY A 1 85 ? -14.166 -20.654 -22.313 1.00 98.31 85 GLY A CA 1
ATOM 628 C C . GLY A 1 85 ? -13.263 -21.695 -22.979 1.00 98.31 85 GLY A C 1
ATOM 629 O O . GLY A 1 85 ? -13.441 -22.892 -22.756 1.00 98.31 85 GLY A O 1
ATOM 630 N N . GLU A 1 86 ? -12.234 -21.254 -23.708 1.00 98.00 86 GLU A N 1
ATOM 631 C CA . GLU A 1 86 ? -11.242 -22.146 -24.327 1.00 98.00 86 GLU A CA 1
ATOM 632 C C . GLU A 1 86 ? -10.459 -22.960 -23.285 1.00 98.00 86 GLU A C 1
ATOM 634 O O . GLU A 1 86 ? -10.278 -24.165 -23.451 1.00 98.00 86 GLU A O 1
ATOM 639 N N . VAL A 1 87 ? -10.042 -22.342 -22.174 1.00 98.19 87 VAL A N 1
ATOM 640 C CA . VAL A 1 87 ? -9.375 -23.035 -21.058 1.00 98.19 87 VAL A CA 1
ATOM 641 C C . VAL A 1 87 ? -10.279 -24.120 -20.468 1.00 98.19 87 VAL A C 1
ATOM 643 O O . VAL A 1 87 ? -9.804 -25.218 -20.184 1.00 98.19 87 VAL A O 1
ATOM 646 N N . ARG A 1 88 ? -11.579 -23.851 -20.289 1.00 98.50 88 ARG A N 1
ATOM 647 C CA . ARG A 1 88 ? -12.541 -24.859 -19.808 1.00 98.50 88 ARG A CA 1
ATOM 648 C C . ARG A 1 88 ? -12.710 -25.999 -20.813 1.00 98.50 88 ARG A C 1
ATOM 650 O O . ARG A 1 88 ? -12.665 -27.153 -20.398 1.00 98.50 88 ARG A O 1
ATOM 657 N N . ALA A 1 89 ? -12.827 -25.694 -22.105 1.00 98.12 89 ALA A N 1
ATOM 658 C CA . ALA A 1 89 ? -12.921 -26.704 -23.159 1.00 98.12 89 ALA A CA 1
ATOM 659 C C . ALA A 1 89 ? -11.665 -27.593 -23.212 1.00 98.12 89 ALA A C 1
ATOM 661 O O . ALA A 1 89 ? -11.776 -28.816 -23.251 1.00 98.12 89 ALA A O 1
ATOM 662 N N . LEU A 1 90 ? -10.468 -27.001 -23.116 1.00 97.56 90 LEU A N 1
ATOM 663 C CA . LEU A 1 90 ? -9.201 -27.740 -23.056 1.00 97.56 90 LEU A CA 1
ATOM 664 C C . LEU A 1 90 ? -9.087 -28.608 -21.796 1.00 97.56 90 LEU A C 1
ATOM 666 O O . LEU A 1 90 ? -8.536 -29.702 -21.866 1.00 97.56 90 LEU A O 1
ATOM 670 N N . LYS A 1 91 ? -9.625 -28.153 -20.657 1.00 97.69 91 LYS A N 1
ATOM 671 C CA . LYS A 1 91 ? -9.660 -28.937 -19.409 1.00 97.69 91 LYS A CA 1
ATOM 672 C C . LYS A 1 91 ? -10.618 -30.132 -19.469 1.00 97.69 91 LYS A C 1
ATOM 674 O O . LYS A 1 91 ? -10.365 -31.121 -18.787 1.00 97.69 91 LYS A O 1
ATOM 679 N N . GLN A 1 92 ? -11.712 -30.026 -20.225 1.00 98.25 92 GLN A N 1
ATOM 680 C CA . GLN A 1 92 ? -12.716 -31.088 -20.384 1.00 98.25 92 GLN A CA 1
ATOM 681 C C . GLN A 1 92 ? -12.394 -32.055 -21.534 1.00 98.25 92 GLN A C 1
ATOM 683 O O . GLN A 1 92 ? -12.902 -33.172 -21.552 1.00 98.25 92 GLN A O 1
ATOM 688 N N . GLY A 1 93 ? -11.568 -31.631 -22.495 1.00 97.25 93 GLY A N 1
ATOM 689 C CA . GLY A 1 93 ? -11.151 -32.445 -23.633 1.00 97.25 93 GLY A CA 1
ATOM 690 C C . GLY A 1 93 ? -10.197 -33.596 -23.270 1.00 97.25 93 GLY A C 1
ATOM 691 O O . GLY A 1 93 ? -9.724 -33.702 -22.136 1.00 97.25 93 GLY A O 1
ATOM 692 N N . PRO A 1 94 ? -9.875 -34.470 -24.242 1.00 95.69 94 PRO A N 1
ATOM 693 C CA . PRO A 1 94 ? -8.944 -35.572 -24.031 1.00 95.69 94 PRO A CA 1
ATOM 694 C C . PRO A 1 94 ? -7.555 -35.044 -23.651 1.00 95.69 94 PRO A C 1
ATOM 696 O O . PRO A 1 94 ? -7.001 -34.157 -24.314 1.00 95.69 94 PRO A O 1
ATOM 699 N N . ARG A 1 95 ? -6.977 -35.610 -22.586 1.00 95.44 95 ARG A N 1
ATOM 700 C CA . ARG A 1 95 ? -5.630 -35.260 -22.123 1.00 95.44 95 ARG A CA 1
ATOM 701 C C . ARG A 1 95 ? -4.603 -35.735 -23.144 1.00 95.44 95 ARG A C 1
ATOM 703 O O . ARG A 1 95 ? -4.476 -36.927 -23.402 1.00 95.44 95 ARG A O 1
ATOM 710 N N . SER A 1 96 ? -3.880 -34.792 -23.730 1.00 97.62 96 SER A N 1
ATOM 711 C CA . SER A 1 96 ? -2.753 -35.056 -24.619 1.00 97.62 96 SER A CA 1
ATOM 712 C C . SER A 1 96 ? -1.670 -34.020 -24.353 1.00 97.62 96 SER A C 1
ATOM 714 O O . SER A 1 96 ? -1.975 -32.889 -23.978 1.00 97.62 96 SER A O 1
ATOM 716 N N . VAL A 1 97 ? -0.412 -34.380 -24.601 1.00 97.56 97 VAL A N 1
ATOM 717 C CA . VAL A 1 97 ? 0.733 -33.482 -24.377 1.00 97.56 97 VAL A CA 1
ATOM 718 C C . VAL A 1 97 ? 0.563 -32.163 -25.145 1.00 97.56 97 VAL A C 1
ATOM 720 O O . VAL A 1 97 ? 0.805 -31.086 -24.604 1.00 97.56 97 VAL A O 1
ATOM 723 N N . ALA A 1 98 ? 0.066 -32.219 -26.385 1.00 97.44 98 ALA A N 1
ATOM 724 C CA . ALA A 1 98 ? -0.213 -31.025 -27.183 1.00 97.44 98 ALA A CA 1
ATOM 725 C C . ALA A 1 98 ? -1.313 -30.140 -26.565 1.00 97.44 98 ALA A C 1
ATOM 727 O O . ALA A 1 98 ? -1.184 -28.912 -26.555 1.00 97.44 98 ALA A O 1
ATOM 728 N N . ASN A 1 99 ? -2.376 -30.746 -26.023 1.00 97.12 99 ASN A N 1
ATOM 729 C CA . ASN A 1 99 ? -3.432 -30.011 -25.322 1.00 97.12 99 ASN A CA 1
ATOM 730 C C . ASN A 1 99 ? -2.920 -29.391 -24.019 1.00 97.12 99 ASN A C 1
ATOM 732 O O . ASN A 1 99 ? -3.303 -28.266 -23.707 1.00 97.12 99 ASN A O 1
ATOM 736 N N . ASP A 1 100 ? -2.006 -30.054 -23.310 1.00 97.56 100 ASP A N 1
ATOM 737 C CA . ASP A 1 100 ? -1.404 -29.523 -22.084 1.00 97.56 100 ASP A CA 1
ATOM 738 C C . ASP A 1 100 ? -0.545 -28.281 -22.359 1.00 97.56 100 ASP A C 1
ATOM 740 O O . ASP A 1 100 ? -0.642 -27.287 -21.633 1.00 97.56 100 ASP A O 1
ATOM 744 N N . PHE A 1 101 ? 0.255 -28.283 -23.432 1.00 98.19 101 PHE A N 1
ATOM 745 C CA . PHE A 1 101 ? 1.008 -27.092 -23.847 1.00 98.19 101 PHE A CA 1
ATOM 746 C C . PHE A 1 101 ? 0.080 -25.934 -24.226 1.00 98.19 101 PHE A C 1
ATOM 748 O O . PHE A 1 101 ? 0.284 -24.805 -23.775 1.00 98.19 101 PHE A O 1
ATOM 755 N N . ARG A 1 102 ? -0.982 -26.211 -24.995 1.00 97.88 102 ARG A N 1
ATOM 756 C CA . ARG A 1 102 ? -1.996 -25.202 -25.346 1.00 97.88 102 ARG A CA 1
ATOM 757 C C . ARG A 1 102 ? -2.711 -24.660 -24.111 1.00 97.88 102 ARG A C 1
ATOM 759 O O . ARG A 1 102 ? -2.914 -23.454 -24.017 1.00 97.88 102 ARG A O 1
ATOM 766 N N . LEU A 1 103 ? -3.048 -25.518 -23.149 1.00 98.12 103 LEU A N 1
ATOM 767 C CA . LEU A 1 103 ? -3.679 -25.120 -21.894 1.00 98.12 103 LEU A CA 1
ATOM 768 C C . LEU A 1 103 ? -2.783 -24.165 -21.101 1.00 98.12 103 LEU A C 1
ATOM 770 O O . LEU A 1 103 ? -3.255 -23.117 -20.667 1.00 98.12 103 LEU A O 1
ATOM 774 N N . ARG A 1 104 ? -1.491 -24.485 -20.945 1.00 98.12 104 ARG A N 1
ATOM 775 C CA . ARG A 1 104 ? -0.531 -23.603 -20.257 1.00 98.12 104 ARG A CA 1
ATOM 776 C C . ARG A 1 104 ? -0.420 -22.245 -20.944 1.00 98.12 104 ARG A C 1
ATOM 778 O O . ARG A 1 104 ? -0.504 -21.226 -20.263 1.00 98.12 104 ARG A O 1
ATOM 785 N N . GLN A 1 105 ? -0.316 -22.232 -22.273 1.00 97.88 105 GLN A N 1
ATOM 786 C CA . GLN A 1 105 ? -0.291 -20.991 -23.048 1.00 97.88 105 GLN A CA 1
ATOM 787 C C . GLN A 1 105 ? -1.570 -20.168 -22.836 1.00 97.88 105 GLN A C 1
ATOM 789 O O . GLN A 1 105 ? -1.493 -18.980 -22.544 1.00 97.88 105 GLN A O 1
ATOM 794 N N . ARG A 1 106 ? -2.752 -20.795 -22.907 1.00 97.69 106 ARG A N 1
ATOM 795 C CA . ARG A 1 106 ? -4.031 -20.096 -22.709 1.00 97.69 106 ARG A CA 1
ATOM 796 C C . ARG A 1 106 ? -4.229 -19.573 -21.290 1.00 97.69 106 ARG A C 1
ATOM 798 O O . ARG A 1 106 ? -4.808 -18.504 -21.129 1.00 97.69 106 ARG A O 1
ATOM 805 N N . MET A 1 107 ? -3.741 -20.278 -20.270 1.00 97.50 107 MET A N 1
ATOM 806 C CA . MET A 1 107 ? -3.749 -19.757 -18.898 1.00 97.50 107 MET A CA 1
ATOM 807 C C . MET A 1 107 ? -2.849 -18.524 -18.758 1.00 97.50 107 MET A C 1
ATOM 809 O O . MET A 1 107 ? -3.260 -17.556 -18.123 1.00 97.50 107 MET A O 1
ATOM 813 N N . ALA A 1 108 ? -1.668 -18.524 -19.386 1.00 96.56 108 ALA A N 1
ATOM 814 C CA . ALA A 1 108 ? -0.789 -17.356 -19.404 1.00 96.56 108 ALA A CA 1
ATOM 815 C C . ALA A 1 108 ? -1.429 -16.168 -20.149 1.00 96.56 108 ALA A C 1
ATOM 817 O O . ALA A 1 108 ? -1.392 -15.039 -19.657 1.00 96.56 108 ALA A O 1
ATOM 818 N N . ASP A 1 109 ? -2.084 -16.420 -21.289 1.00 96.56 109 ASP A N 1
ATOM 819 C CA . ASP A 1 109 ? -2.833 -15.399 -22.033 1.00 96.56 109 ASP A CA 1
ATOM 820 C C . ASP A 1 109 ? -3.977 -14.808 -21.181 1.00 96.56 109 ASP A C 1
ATOM 822 O O . ASP A 1 109 ? -4.178 -13.591 -21.161 1.00 96.56 109 ASP A O 1
ATOM 826 N N . ALA A 1 110 ? -4.715 -15.655 -20.449 1.00 97.44 110 ALA A N 1
ATOM 827 C CA . ALA A 1 110 ? -5.787 -15.227 -19.549 1.00 97.44 110 ALA A CA 1
ATOM 828 C C . ALA A 1 110 ? -5.258 -14.334 -18.416 1.00 97.44 110 ALA A C 1
ATOM 830 O O . ALA A 1 110 ? -5.858 -13.302 -18.110 1.00 97.44 110 ALA A O 1
ATOM 831 N N . GLU A 1 111 ? -4.115 -14.690 -17.826 1.00 97.31 111 GLU A N 1
ATOM 832 C CA . GLU A 1 111 ? -3.469 -13.882 -16.792 1.00 97.31 111 GLU A CA 1
ATOM 833 C C . GLU A 1 111 ? -3.007 -12.526 -17.346 1.00 97.31 111 GLU A C 1
ATOM 835 O O . GLU A 1 111 ? -3.256 -11.484 -16.734 1.00 97.31 111 GLU A O 1
ATOM 840 N N . ALA A 1 112 ? -2.394 -12.513 -18.533 1.00 94.38 112 ALA A N 1
ATOM 841 C CA . ALA A 1 112 ? -1.971 -11.283 -19.195 1.00 94.38 112 ALA A CA 1
ATOM 842 C C . ALA A 1 112 ? -3.160 -10.349 -19.491 1.00 94.38 112 ALA A C 1
ATOM 844 O O . ALA A 1 112 ? -3.066 -9.141 -19.263 1.00 94.38 112 ALA A O 1
ATOM 845 N N . LEU A 1 113 ? -4.294 -10.895 -19.946 1.00 93.69 113 LEU A N 1
ATOM 846 C CA . LEU A 1 113 ? -5.534 -10.134 -20.138 1.00 93.69 113 LEU A CA 1
ATOM 847 C C . LEU A 1 113 ? -6.100 -9.606 -18.813 1.00 93.69 113 LEU A C 1
ATOM 849 O O . LEU A 1 113 ? -6.526 -8.454 -18.758 1.00 93.69 113 LEU A O 1
ATOM 853 N N . GLY A 1 114 ? -6.053 -10.399 -17.738 1.00 93.44 114 GLY A N 1
ATOM 854 C CA . GLY A 1 114 ? -6.475 -9.973 -16.401 1.00 93.44 114 GLY A CA 1
ATOM 855 C C . GLY A 1 114 ? -5.652 -8.799 -15.858 1.00 93.44 114 GLY A C 1
ATOM 856 O O . GLY A 1 114 ? -6.215 -7.844 -15.316 1.00 93.44 114 GLY A O 1
ATOM 857 N N . ARG A 1 115 ? -4.327 -8.814 -16.067 1.00 93.38 115 ARG A N 1
ATOM 858 C CA . ARG A 1 115 ? -3.442 -7.691 -15.707 1.00 93.38 115 ARG A CA 1
ATOM 859 C C . ARG A 1 115 ? -3.784 -6.431 -16.499 1.00 93.38 115 ARG A C 1
ATOM 861 O O . ARG A 1 115 ? -3.994 -5.385 -15.894 1.00 93.38 115 ARG A O 1
ATOM 868 N N . ARG A 1 116 ? -3.948 -6.547 -17.822 1.00 91.62 116 ARG A N 1
ATOM 869 C CA . ARG A 1 116 ? -4.338 -5.418 -18.690 1.00 91.62 116 ARG A CA 1
ATOM 870 C C . ARG A 1 116 ? -5.686 -4.818 -18.305 1.00 91.62 116 ARG A C 1
ATOM 872 O O . ARG A 1 116 ? -5.830 -3.603 -18.301 1.00 91.62 116 ARG A O 1
ATOM 879 N N . LEU A 1 117 ? -6.663 -5.655 -17.965 1.00 94.31 117 LEU A N 1
ATOM 880 C CA . LEU A 1 117 ? -7.967 -5.197 -17.492 1.00 94.31 117 LEU A CA 1
ATOM 881 C C . LEU A 1 117 ? -7.835 -4.438 -16.168 1.00 94.31 117 LEU A C 1
ATOM 883 O O . LEU A 1 117 ? -8.391 -3.354 -16.033 1.00 94.31 117 LEU A O 1
ATOM 887 N N . THR A 1 118 ? -7.048 -4.959 -15.225 1.00 89.88 118 THR A N 1
ATOM 888 C CA . THR A 1 118 ? -6.783 -4.290 -13.940 1.00 89.88 118 THR A CA 1
ATOM 889 C C . THR A 1 118 ? -6.090 -2.939 -14.141 1.00 89.88 118 THR A C 1
ATOM 891 O O . THR A 1 118 ? -6.450 -1.956 -13.497 1.00 89.88 118 THR A O 1
ATOM 894 N N . GLU A 1 119 ? -5.117 -2.869 -15.050 1.00 87.00 119 GLU A N 1
ATOM 895 C CA . GLU A 1 119 ? -4.423 -1.631 -15.422 1.00 87.00 119 GLU A CA 1
ATOM 896 C C . GLU A 1 119 ? -5.369 -0.622 -16.087 1.00 87.00 119 GLU A C 1
ATOM 898 O O . GLU A 1 119 ? -5.360 0.551 -15.714 1.00 87.00 119 GLU A O 1
ATOM 903 N N . ALA A 1 120 ? -6.220 -1.068 -17.016 1.00 89.06 120 ALA A N 1
ATOM 904 C CA . ALA A 1 120 ? -7.218 -0.226 -17.672 1.00 89.06 120 ALA A CA 1
ATOM 905 C C . ALA A 1 120 ? -8.243 0.324 -16.666 1.00 89.06 120 ALA A C 1
ATOM 907 O O . ALA A 1 120 ? -8.531 1.519 -16.667 1.00 89.06 120 ALA A O 1
ATOM 908 N N . GLU A 1 121 ? -8.732 -0.509 -15.744 1.00 88.56 121 GLU A N 1
ATOM 909 C CA . GLU A 1 121 ? -9.631 -0.077 -14.670 1.00 88.56 121 GLU A CA 1
ATOM 910 C C . GLU A 1 121 ? -8.940 0.881 -13.692 1.00 88.56 121 GLU A C 1
ATOM 912 O O . GLU A 1 121 ? -9.537 1.867 -13.258 1.00 88.56 121 GLU A O 1
ATOM 917 N N . ALA A 1 122 ? -7.669 0.645 -13.355 1.00 84.31 122 ALA A N 1
ATOM 918 C CA . ALA A 1 122 ? -6.887 1.568 -12.538 1.00 84.31 122 ALA A CA 1
ATOM 919 C C . ALA A 1 122 ? -6.694 2.921 -13.246 1.00 84.31 122 ALA A C 1
ATOM 921 O O . ALA A 1 122 ? -6.873 3.968 -12.622 1.00 84.31 122 ALA A O 1
ATOM 922 N N . ALA A 1 123 ? -6.399 2.916 -14.549 1.00 84.31 123 ALA A N 1
ATOM 923 C CA . ALA A 1 123 ? -6.289 4.124 -15.363 1.00 84.31 123 ALA A CA 1
ATOM 924 C C . ALA A 1 123 ? -7.625 4.879 -15.440 1.00 84.31 123 ALA A C 1
ATOM 926 O O . ALA A 1 123 ? -7.650 6.103 -15.294 1.00 84.31 123 ALA A O 1
ATOM 927 N N . GLN A 1 124 ? -8.739 4.157 -15.585 1.00 84.75 124 GLN A N 1
ATOM 928 C CA . GLN A 1 124 ? -10.081 4.727 -15.544 1.00 84.75 124 GLN A CA 1
ATOM 929 C C . GLN A 1 124 ? -10.381 5.365 -14.181 1.00 84.75 124 GLN A C 1
ATOM 931 O O . GLN A 1 124 ? -10.869 6.491 -14.139 1.00 84.75 124 GLN A O 1
ATOM 936 N N . ARG A 1 125 ? -10.024 4.715 -13.062 1.00 78.50 125 ARG A N 1
ATOM 937 C CA . ARG A 1 125 ? -10.183 5.276 -11.704 1.00 78.50 125 ARG A CA 1
ATOM 938 C C . ARG A 1 125 ? -9.371 6.552 -11.492 1.00 78.50 125 ARG A C 1
ATOM 940 O O . ARG A 1 125 ? -9.855 7.482 -10.851 1.00 78.50 125 ARG A O 1
ATOM 947 N N . LEU A 1 126 ? -8.150 6.606 -12.026 1.00 77.38 126 LEU A N 1
ATOM 948 C CA . LEU A 1 126 ? -7.313 7.807 -11.977 1.00 77.38 126 LEU A CA 1
ATOM 949 C C . LEU A 1 126 ? -7.924 8.951 -12.801 1.00 77.38 126 LEU A C 1
ATOM 951 O O . LEU A 1 126 ? -7.905 10.097 -12.357 1.00 77.38 126 LEU A O 1
ATOM 955 N N . ARG A 1 127 ? -8.495 8.646 -13.976 1.00 74.81 127 ARG A N 1
ATOM 956 C CA . ARG A 1 127 ? -9.114 9.643 -14.867 1.00 74.81 127 ARG A CA 1
ATOM 957 C C . ARG A 1 127 ? -10.493 10.111 -14.442 1.00 74.81 127 ARG A C 1
ATOM 959 O O . ARG A 1 127 ? -10.792 11.285 -14.623 1.00 74.81 127 ARG A O 1
ATOM 966 N N . ALA A 1 128 ? -11.291 9.252 -13.818 1.00 75.69 128 ALA A N 1
ATOM 967 C CA . ALA A 1 128 ? -12.561 9.624 -13.199 1.00 75.69 128 ALA A CA 1
ATOM 968 C C . ALA A 1 128 ? -12.386 10.589 -12.003 1.00 75.69 128 ALA A C 1
ATOM 970 O O . ALA A 1 128 ? -13.336 10.841 -11.267 1.00 75.69 128 ALA A O 1
ATOM 971 N N . GLY A 1 129 ? -11.178 11.127 -11.788 1.00 56.88 129 GLY A N 1
ATOM 972 C CA . GLY A 1 129 ? -10.947 12.272 -10.920 1.00 56.88 129 GLY A CA 1
ATOM 973 C C . GLY A 1 129 ? -11.295 11.996 -9.467 1.00 56.88 129 GLY A C 1
ATOM 974 O O . GLY A 1 129 ? -11.801 12.881 -8.790 1.00 56.88 129 GLY A O 1
ATOM 975 N N . GLY A 1 130 ? -11.085 10.772 -8.977 1.00 51.06 130 GLY A N 1
ATOM 976 C CA . GLY A 1 130 ? -11.421 10.475 -7.588 1.00 51.06 130 GLY A CA 1
ATOM 977 C C . GLY A 1 130 ? -12.921 10.553 -7.287 1.00 51.06 130 GLY A C 1
ATOM 978 O O . GLY A 1 130 ? -13.281 10.668 -6.117 1.00 51.06 130 GLY A O 1
ATOM 979 N N . ALA A 1 131 ? -13.800 10.388 -8.285 1.00 43.66 131 ALA A N 1
ATOM 980 C CA . ALA A 1 131 ? -15.161 9.902 -8.060 1.00 43.66 131 ALA A CA 1
ATOM 981 C C . ALA A 1 131 ? -15.100 8.416 -7.661 1.00 43.66 131 ALA A C 1
ATOM 983 O O . ALA A 1 131 ? -15.451 7.506 -8.405 1.00 43.66 131 ALA A O 1
ATOM 984 N N . SER A 1 132 ? -14.509 8.200 -6.487 1.00 45.97 132 SER A N 1
ATOM 985 C CA . SER A 1 132 ? -14.864 7.210 -5.489 1.00 45.97 132 SER A CA 1
ATOM 986 C C . SER A 1 132 ? -16.083 6.385 -5.918 1.00 45.97 132 SER A C 1
ATOM 988 O O . SER A 1 132 ? -17.218 6.824 -5.747 1.00 45.97 132 SER A O 1
ATOM 990 N N . VAL A 1 133 ? -15.868 5.171 -6.447 1.00 44.91 133 VAL A N 1
ATOM 991 C CA . VAL A 1 133 ? -16.807 4.075 -6.166 1.00 44.91 133 VAL A CA 1
ATOM 992 C C . VAL A 1 133 ? -16.829 4.040 -4.661 1.00 44.91 133 VAL A C 1
ATOM 994 O O . VAL A 1 133 ? -15.847 3.537 -4.123 1.00 44.91 133 VAL A O 1
ATOM 997 N N . ALA A 1 134 ? -17.819 4.716 -4.060 1.00 45.28 134 ALA A N 1
ATOM 998 C CA . ALA A 1 134 ? -17.896 5.106 -2.659 1.00 45.28 134 ALA A CA 1
ATOM 999 C C . ALA A 1 134 ? -16.874 4.331 -1.836 1.00 45.28 134 ALA A C 1
ATOM 1001 O O . ALA A 1 134 ? -17.170 3.250 -1.334 1.00 45.28 134 ALA A O 1
ATOM 1002 N N . SER A 1 135 ? -15.630 4.827 -1.810 1.00 45.19 135 SER A N 1
ATOM 1003 C CA . SER A 1 135 ? -14.614 4.337 -0.901 1.00 45.19 135 SER A CA 1
ATOM 1004 C C . SER A 1 135 ? -15.326 4.514 0.417 1.00 45.19 135 SER A C 1
ATOM 1006 O O . SER A 1 135 ? -15.662 5.671 0.697 1.00 45.19 135 SER A O 1
ATOM 1008 N N . PRO A 1 136 ? -15.736 3.410 1.077 1.00 47.22 136 PRO A N 1
ATOM 1009 C CA . PRO A 1 136 ? -16.775 3.446 2.091 1.00 47.22 136 PRO A CA 1
ATOM 1010 C C . PRO A 1 136 ? -16.379 4.578 3.004 1.00 47.22 136 PRO A C 1
ATOM 1012 O O . PRO A 1 136 ? -15.251 4.544 3.509 1.00 47.22 136 PRO A O 1
ATOM 1015 N N . SER A 1 137 ? -17.210 5.634 3.033 1.00 48.81 137 SER A N 1
ATOM 1016 C CA . SER A 1 137 ? -16.906 6.844 3.795 1.00 48.81 137 SER A CA 1
ATOM 1017 C C . SER A 1 137 ? -16.387 6.338 5.125 1.00 48.81 137 SER A C 1
ATOM 1019 O O . SER A 1 137 ? -17.087 5.492 5.698 1.00 48.81 137 SER A O 1
ATOM 1021 N N . PRO A 1 138 ? -15.129 6.662 5.489 1.00 58.16 138 PRO A N 1
ATOM 1022 C CA . PRO A 1 138 ? -14.427 5.975 6.558 1.00 58.16 138 PRO A CA 1
ATOM 1023 C C . PRO A 1 138 ? -15.387 5.910 7.722 1.00 58.16 138 PRO A C 1
ATOM 1025 O O . PRO A 1 138 ? -15.833 6.960 8.189 1.00 58.16 138 PRO A O 1
ATOM 1028 N N . ALA A 1 139 ? -15.822 4.684 8.046 1.00 62.41 139 ALA A N 1
ATOM 1029 C CA . ALA A 1 139 ? -16.932 4.498 8.962 1.00 62.41 139 ALA A CA 1
ATOM 1030 C C . ALA A 1 139 ? -16.619 5.352 10.192 1.00 62.41 139 ALA A C 1
ATOM 1032 O O . ALA A 1 139 ? -15.474 5.285 10.664 1.00 62.41 139 ALA A O 1
ATOM 1033 N N . PRO A 1 140 ? -17.551 6.226 10.623 1.00 69.69 140 PRO A N 1
ATOM 1034 C CA . PRO A 1 140 ? -17.266 7.184 11.675 1.00 69.69 140 PRO A CA 1
ATOM 1035 C C . PRO A 1 140 ? -16.651 6.413 12.833 1.00 69.69 140 PRO A C 1
ATOM 1037 O O . PRO A 1 140 ? -17.196 5.393 13.259 1.00 69.69 140 PRO A O 1
ATOM 1040 N N . SER A 1 141 ? -15.461 6.845 13.259 1.00 73.88 141 SER A N 1
ATOM 1041 C CA . SER A 1 141 ? -14.694 6.168 14.304 1.00 73.88 141 SER A CA 1
ATOM 1042 C C . SER A 1 141 ? -15.632 5.834 15.465 1.00 73.88 141 SER A C 1
ATOM 1044 O O . SER A 1 141 ? -16.346 6.751 15.887 1.00 73.88 141 SER A O 1
ATOM 1046 N N . PRO A 1 142 ? -15.661 4.589 15.971 1.00 79.25 142 PRO A N 1
ATOM 1047 C CA . PRO A 1 142 ? -16.662 4.166 16.942 1.00 79.25 142 PRO A CA 1
ATOM 1048 C C . PRO A 1 142 ? -16.634 5.105 18.151 1.00 79.25 142 PRO A C 1
ATOM 1050 O O . PRO A 1 142 ? -15.635 5.196 18.867 1.00 79.25 142 PRO A O 1
ATOM 1053 N N . GLN A 1 143 ? -17.712 5.870 18.332 1.00 85.06 143 GLN A N 1
ATOM 1054 C CA . GLN A 1 143 ? -17.875 6.760 19.475 1.00 85.06 143 GLN A CA 1
ATOM 1055 C C . GLN A 1 143 ? -18.598 5.992 20.580 1.00 85.06 143 GLN A C 1
ATOM 1057 O O . GLN A 1 143 ? -19.551 5.253 20.309 1.00 85.06 143 GLN A O 1
ATOM 1062 N N . ALA A 1 144 ? -18.110 6.133 21.810 1.00 82.50 144 ALA A N 1
ATOM 1063 C CA . ALA A 1 144 ? -18.819 5.639 22.978 1.00 82.50 144 ALA A CA 1
ATOM 1064 C C . ALA A 1 144 ? -20.041 6.527 23.207 1.00 82.50 144 ALA A C 1
ATOM 1066 O O . ALA A 1 144 ? -19.921 7.751 23.288 1.00 82.50 144 ALA A O 1
ATOM 1067 N N . LEU A 1 145 ? -21.206 5.902 23.252 1.00 89.56 145 LEU A N 1
ATOM 1068 C CA . LEU A 1 145 ? -22.460 6.515 23.638 1.00 89.56 145 LEU A CA 1
ATOM 1069 C C . LEU A 1 145 ? -22.675 6.221 25.128 1.00 89.56 145 LEU A C 1
ATOM 1071 O O . LEU A 1 145 ? -22.324 5.135 25.586 1.00 89.56 145 LEU A O 1
ATOM 1075 N N . PRO A 1 146 ? -23.294 7.132 25.896 1.00 87.19 146 PRO A N 1
ATOM 1076 C CA . PRO A 1 146 ? -23.597 6.889 27.311 1.00 87.19 146 PRO A CA 1
ATOM 1077 C C . PRO A 1 146 ? -24.504 5.672 27.552 1.00 87.19 146 PRO A C 1
ATOM 1079 O O . PRO A 1 146 ? -24.613 5.196 28.674 1.00 87.19 146 PRO A O 1
ATOM 1082 N N . THR A 1 147 ? -25.187 5.202 26.506 1.00 91.88 147 THR A N 1
ATOM 1083 C CA . THR A 1 147 ? -26.076 4.037 26.523 1.00 91.88 147 THR A CA 1
ATOM 1084 C C . THR A 1 147 ? -25.358 2.710 26.293 1.00 91.88 147 THR A C 1
ATOM 1086 O O . THR A 1 147 ? -26.008 1.675 26.401 1.00 91.88 147 THR A O 1
ATOM 1089 N N . ASP A 1 148 ? -24.068 2.722 25.941 1.00 93.19 148 ASP A N 1
ATOM 1090 C CA . ASP A 1 148 ? -23.345 1.487 25.641 1.00 93.19 148 ASP A CA 1
ATOM 1091 C C . ASP A 1 148 ? -23.117 0.656 26.911 1.00 93.19 148 ASP A C 1
ATOM 1093 O O . ASP A 1 148 ? -22.632 1.156 27.930 1.00 93.19 148 ASP A O 1
ATOM 1097 N N . GLY A 1 149 ? -23.411 -0.641 26.838 1.00 95.50 149 GLY A N 1
ATOM 1098 C CA . GLY A 1 149 ? -23.105 -1.576 27.921 1.00 95.50 149 GLY A CA 1
ATOM 1099 C C . GLY A 1 149 ? -21.599 -1.873 28.044 1.00 95.50 149 GLY A C 1
ATOM 1100 O O . GLY A 1 149 ? -20.840 -1.660 27.096 1.00 95.50 149 GLY A O 1
ATOM 1101 N N . PRO A 1 150 ? -21.132 -2.464 29.162 1.00 94.19 150 PRO A N 1
ATOM 1102 C CA . PRO A 1 150 ? -19.711 -2.789 29.352 1.00 94.19 150 PRO A CA 1
ATOM 1103 C C . PRO A 1 150 ? -19.158 -3.731 28.267 1.00 94.19 150 PRO A C 1
ATOM 1105 O O . PRO A 1 150 ? -18.018 -3.580 27.835 1.00 94.19 150 PRO A O 1
ATOM 1108 N N . ALA A 1 151 ? -19.977 -4.667 27.770 1.00 95.19 151 ALA A N 1
ATOM 1109 C CA . ALA A 1 151 ? -19.599 -5.555 26.669 1.00 95.19 151 ALA A CA 1
ATOM 1110 C C . ALA A 1 151 ? -19.403 -4.800 25.339 1.00 95.19 151 ALA A C 1
ATOM 1112 O O . ALA A 1 151 ? -18.494 -5.113 24.571 1.00 95.19 151 ALA A O 1
ATOM 1113 N N . GLU A 1 152 ? -20.221 -3.780 25.075 1.00 94.94 152 GLU A N 1
ATOM 1114 C CA . GLU A 1 152 ? -20.123 -2.959 23.865 1.00 94.94 152 GLU A CA 1
ATOM 1115 C C . GLU A 1 152 ? -18.919 -2.014 23.933 1.00 94.94 152 GLU A C 1
ATOM 1117 O O . GLU A 1 152 ? -18.208 -1.857 22.939 1.00 94.94 152 GLU A O 1
ATOM 1122 N N . LEU A 1 153 ? -18.635 -1.439 25.109 1.00 94.12 153 LEU A N 1
ATOM 1123 C CA . LEU A 1 153 ? -17.428 -0.640 25.344 1.00 94.12 153 LEU A CA 1
ATOM 1124 C C . LEU A 1 153 ? -16.154 -1.467 25.131 1.00 94.12 153 LEU A C 1
ATOM 1126 O O . LEU A 1 153 ? -15.228 -0.997 24.466 1.00 94.12 153 LEU A O 1
ATOM 1130 N N . GLN A 1 154 ? -16.133 -2.713 25.615 1.00 95.25 154 GLN A N 1
ATOM 1131 C CA . GLN A 1 154 ? -15.030 -3.645 25.375 1.00 95.25 154 GLN A CA 1
ATOM 1132 C C . GLN A 1 154 ? -14.856 -3.933 23.876 1.00 95.25 154 GLN A C 1
ATOM 1134 O O . GLN A 1 154 ? -13.752 -3.791 23.352 1.00 95.25 154 GLN A O 1
ATOM 1139 N N . ALA A 1 155 ? -15.942 -4.249 23.163 1.00 94.56 155 ALA A N 1
ATOM 1140 C CA . ALA A 1 155 ? -15.894 -4.495 21.722 1.00 94.56 155 ALA A CA 1
ATOM 1141 C C . ALA A 1 155 ? -15.394 -3.265 20.937 1.00 94.56 155 ALA A C 1
ATOM 1143 O O . ALA A 1 155 ? -14.582 -3.392 20.018 1.00 94.56 155 ALA A O 1
ATOM 1144 N N . LYS A 1 156 ? -15.820 -2.051 21.317 1.00 94.69 156 LYS A N 1
ATOM 1145 C CA . LYS A 1 156 ? -15.320 -0.800 20.720 1.00 94.69 156 LYS A CA 1
ATOM 1146 C C . LYS A 1 156 ? -13.832 -0.590 21.003 1.00 94.69 156 LYS A C 1
ATOM 1148 O O . LYS A 1 156 ? -13.105 -0.179 20.099 1.00 94.69 156 LYS A O 1
ATOM 1153 N N . ALA A 1 157 ? -13.367 -0.884 22.217 1.00 93.94 157 ALA A N 1
ATOM 1154 C CA . ALA A 1 157 ? -11.950 -0.807 22.563 1.00 93.94 157 ALA A CA 1
ATOM 1155 C C . ALA A 1 157 ? -11.099 -1.768 21.717 1.00 93.94 157 ALA A C 1
ATOM 1157 O O . ALA A 1 157 ? -10.037 -1.373 21.234 1.00 93.94 157 ALA A O 1
ATOM 1158 N N . ASP A 1 158 ? -11.581 -2.990 21.481 1.00 95.44 158 ASP A N 1
ATOM 1159 C CA . ASP A 1 158 ? -10.890 -3.982 20.652 1.00 95.44 158 ASP A CA 1
ATOM 1160 C C . ASP A 1 158 ? -10.789 -3.519 19.188 1.00 95.44 158 ASP A C 1
ATOM 1162 O O . ASP A 1 158 ? -9.701 -3.534 18.610 1.00 95.44 158 ASP A O 1
ATOM 1166 N N . ILE A 1 159 ? -11.868 -2.962 18.620 1.00 93.56 159 ILE A N 1
ATOM 1167 C CA . ILE A 1 159 ? -11.849 -2.373 17.267 1.00 93.56 159 ILE A CA 1
ATOM 1168 C C . ILE A 1 159 ? -10.828 -1.225 17.164 1.00 93.56 159 ILE A C 1
ATOM 1170 O O . ILE A 1 159 ? -10.096 -1.127 16.176 1.00 93.56 159 ILE A O 1
ATOM 1174 N N . LEU A 1 160 ? -10.759 -0.339 18.166 1.00 92.56 160 LEU A N 1
ATOM 1175 C CA . LEU A 1 160 ? -9.777 0.755 18.184 1.00 92.56 160 LEU A CA 1
ATOM 1176 C C . LEU A 1 160 ? -8.336 0.230 18.275 1.00 92.56 160 LEU A C 1
ATOM 1178 O O . LEU A 1 160 ? -7.428 0.802 17.664 1.00 92.56 160 LEU A O 1
ATOM 1182 N N . LEU A 1 161 ? -8.121 -0.862 19.009 1.00 95.38 161 LEU A N 1
ATOM 1183 C CA . LEU A 1 161 ? -6.818 -1.503 19.145 1.00 95.38 161 LEU A CA 1
ATOM 1184 C C . LEU A 1 161 ? -6.370 -2.144 17.824 1.00 95.38 161 LEU A C 1
ATOM 1186 O O . LEU A 1 161 ? -5.227 -1.926 17.412 1.00 95.38 161 LEU A O 1
ATOM 1190 N N . ASP A 1 162 ? -7.269 -2.825 17.112 1.00 94.00 162 ASP A N 1
ATOM 1191 C CA . ASP A 1 162 ? -7.011 -3.367 15.771 1.00 94.00 162 ASP A CA 1
ATOM 1192 C C . ASP A 1 162 ? -6.646 -2.255 14.777 1.00 94.00 162 ASP A C 1
ATOM 1194 O O . ASP A 1 162 ? -5.680 -2.365 14.011 1.00 94.00 162 ASP A O 1
ATOM 1198 N N . GLN A 1 163 ? -7.369 -1.130 14.822 1.00 91.81 163 GLN A N 1
ATOM 1199 C CA . GLN A 1 163 ? -7.055 0.048 14.010 1.00 91.81 163 GLN A CA 1
ATOM 1200 C C . GLN A 1 163 ? -5.665 0.609 14.341 1.00 91.81 163 GLN A C 1
ATOM 1202 O O . GLN A 1 163 ? -4.877 0.886 13.433 1.00 91.81 163 GLN A O 1
ATOM 1207 N N . ALA A 1 164 ? -5.317 0.726 15.623 1.00 92.94 164 ALA A N 1
ATOM 1208 C CA . ALA A 1 164 ? -4.001 1.193 16.047 1.00 92.94 164 ALA A CA 1
ATOM 1209 C C . ALA A 1 164 ? -2.864 0.260 15.593 1.00 92.94 164 ALA A C 1
ATOM 1211 O O . ALA A 1 164 ? -1.800 0.726 15.165 1.00 92.94 164 ALA A O 1
ATOM 1212 N N . GLN A 1 165 ? -3.067 -1.059 15.668 1.00 95.25 165 GLN A N 1
ATOM 1213 C CA . GLN A 1 165 ? -2.107 -2.046 15.167 1.00 95.25 165 GLN A CA 1
ATOM 1214 C C . GLN A 1 165 ? -1.912 -1.912 13.655 1.00 95.25 165 GLN A C 1
ATOM 1216 O O . GLN A 1 165 ? -0.773 -1.862 13.184 1.00 95.25 165 GLN A O 1
ATOM 1221 N N . LYS A 1 166 ? -3.004 -1.755 12.900 1.00 91.88 166 LYS A N 1
ATOM 1222 C CA . LYS A 1 166 ? -2.954 -1.548 11.450 1.00 91.88 166 LYS A CA 1
ATOM 1223 C C . LYS A 1 166 ? -2.176 -0.286 11.067 1.00 91.88 166 LYS A C 1
ATOM 1225 O O . LYS A 1 166 ? -1.302 -0.362 10.206 1.00 91.88 166 LYS A O 1
ATOM 1230 N N . LEU A 1 167 ? -2.426 0.845 11.733 1.00 90.62 167 LEU A N 1
ATOM 1231 C CA . LEU A 1 167 ? -1.689 2.094 11.485 1.00 90.62 167 LEU A CA 1
ATOM 1232 C C . LEU A 1 167 ? -0.195 1.962 11.820 1.00 90.62 167 LEU A C 1
ATOM 1234 O O . LEU A 1 167 ? 0.650 2.489 11.097 1.00 90.62 167 LEU A O 1
ATOM 1238 N N . THR A 1 168 ? 0.147 1.214 12.874 1.00 94.69 168 THR A N 1
ATOM 1239 C CA . THR A 1 168 ? 1.550 0.928 13.222 1.00 94.69 168 THR A CA 1
ATOM 1240 C C . THR A 1 168 ? 2.234 0.118 12.117 1.00 94.69 168 THR A C 1
ATOM 1242 O O . THR A 1 168 ? 3.316 0.486 11.661 1.00 94.69 168 THR A O 1
ATOM 1245 N N . ALA A 1 169 ? 1.580 -0.937 11.621 1.00 92.50 169 ALA A N 1
ATOM 1246 C CA . ALA A 1 169 ? 2.110 -1.758 10.533 1.00 92.50 169 ALA A CA 1
ATOM 1247 C C . ALA A 1 169 ? 2.287 -0.959 9.225 1.00 92.50 169 ALA A C 1
ATOM 1249 O O . ALA A 1 169 ? 3.257 -1.166 8.489 1.00 92.50 169 ALA A O 1
ATOM 1250 N N . GLU A 1 170 ? 1.380 -0.021 8.934 1.00 89.50 170 GLU A N 1
ATOM 1251 C CA . GLU A 1 170 ? 1.510 0.893 7.794 1.00 89.50 170 GLU A CA 1
ATOM 1252 C C . GLU A 1 170 ? 2.695 1.858 7.957 1.00 89.50 170 GLU A C 1
ATOM 1254 O O . GLU A 1 170 ? 3.465 2.035 7.007 1.00 89.50 170 GLU A O 1
ATOM 1259 N N . ALA A 1 171 ? 2.902 2.419 9.153 1.00 91.81 171 ALA A N 1
ATOM 1260 C CA . ALA A 1 171 ? 4.063 3.258 9.451 1.00 91.81 171 ALA A CA 1
ATOM 1261 C C . ALA A 1 171 ? 5.387 2.497 9.247 1.00 91.81 171 ALA A C 1
ATOM 1263 O O . ALA A 1 171 ? 6.295 2.994 8.579 1.00 91.81 171 ALA A O 1
ATOM 1264 N N . ASP A 1 172 ? 5.476 1.257 9.733 1.00 95.12 172 ASP A N 1
ATOM 1265 C CA . ASP A 1 172 ? 6.673 0.423 9.574 1.00 95.12 172 ASP A CA 1
ATOM 1266 C C . ASP A 1 172 ? 6.924 0.041 8.108 1.00 95.12 172 ASP A C 1
ATOM 1268 O O . ASP A 1 172 ? 8.069 -0.014 7.645 1.00 95.12 172 ASP A O 1
ATOM 1272 N N . ARG A 1 173 ? 5.856 -0.197 7.337 1.00 92.19 173 ARG A N 1
ATOM 1273 C CA . ARG A 1 173 ? 5.955 -0.440 5.892 1.00 92.19 173 ARG A CA 1
ATOM 1274 C C . ARG A 1 173 ? 6.543 0.770 5.160 1.00 92.19 173 ARG A C 1
ATOM 1276 O O . ARG A 1 173 ? 7.383 0.571 4.274 1.00 92.19 173 ARG A O 1
ATOM 1283 N N . LEU A 1 174 ? 6.119 1.987 5.512 1.00 90.00 174 LEU A N 1
ATOM 1284 C CA . LEU A 1 174 ? 6.645 3.229 4.936 1.00 90.00 174 LEU A CA 1
ATOM 1285 C C . LEU A 1 174 ? 8.127 3.415 5.270 1.00 90.00 174 LEU A C 1
ATOM 1287 O O . LEU A 1 174 ? 8.919 3.690 4.371 1.00 90.00 174 LEU A O 1
ATOM 1291 N N . ASP A 1 175 ? 8.534 3.161 6.511 1.00 93.69 175 ASP A N 1
ATOM 1292 C CA . ASP A 1 175 ? 9.941 3.279 6.905 1.00 93.69 175 ASP A CA 1
ATOM 1293 C C . ASP A 1 175 ? 10.839 2.307 6.125 1.00 93.69 175 ASP A C 1
ATOM 1295 O O . ASP A 1 175 ? 11.880 2.698 5.586 1.00 93.69 175 ASP A O 1
ATOM 1299 N N . ARG A 1 176 ? 10.408 1.048 5.950 1.00 94.69 176 ARG A N 1
ATOM 1300 C CA . ARG A 1 176 ? 11.125 0.076 5.100 1.00 94.69 176 ARG A CA 1
ATOM 1301 C C . ARG A 1 176 ? 11.195 0.519 3.640 1.00 94.69 176 ARG A C 1
ATOM 1303 O O . ARG A 1 176 ? 12.119 0.135 2.924 1.00 94.69 176 ARG A O 1
ATOM 1310 N N . GLN A 1 177 ? 10.202 1.257 3.151 1.00 89.88 177 GLN A N 1
ATOM 1311 C CA . GLN A 1 177 ? 10.232 1.813 1.801 1.00 89.88 177 GLN A CA 1
ATOM 1312 C C . GLN A 1 177 ? 11.262 2.941 1.694 1.00 89.88 177 GLN A C 1
ATOM 1314 O O . GLN A 1 177 ? 12.094 2.890 0.794 1.00 89.88 177 GLN A O 1
ATOM 1319 N N . VAL A 1 178 ? 11.296 3.866 2.656 1.00 92.44 178 VAL A N 1
ATOM 1320 C CA . VAL A 1 178 ? 12.298 4.945 2.708 1.00 92.44 178 VAL A CA 1
ATOM 1321 C C . VAL A 1 178 ? 13.720 4.384 2.738 1.00 92.44 178 VAL A C 1
ATOM 1323 O O . VAL A 1 178 ? 14.594 4.868 2.022 1.00 92.44 178 VAL A O 1
ATOM 1326 N N . VAL A 1 179 ? 13.973 3.330 3.522 1.00 94.94 179 VAL A N 1
ATOM 1327 C CA . VAL A 1 179 ? 15.287 2.664 3.540 1.00 94.94 179 VAL A CA 1
ATOM 1328 C C . VAL A 1 179 ? 15.633 2.095 2.161 1.00 94.94 179 VAL A C 1
ATOM 1330 O O . VAL A 1 179 ? 16.728 2.340 1.655 1.00 94.94 179 VAL A O 1
ATOM 1333 N N . ARG A 1 180 ? 14.698 1.391 1.510 1.00 93.38 180 ARG A N 1
ATOM 1334 C CA . ARG A 1 180 ? 14.906 0.849 0.156 1.00 93.38 180 ARG A CA 1
ATOM 1335 C C . ARG A 1 180 ? 15.184 1.951 -0.865 1.00 93.38 180 ARG A C 1
ATOM 1337 O O . ARG A 1 180 ? 16.124 1.824 -1.649 1.00 93.38 180 ARG A O 1
ATOM 1344 N N . ASP A 1 181 ? 14.444 3.049 -0.828 1.00 89.44 181 ASP A N 1
ATOM 1345 C CA . ASP A 1 181 ? 14.630 4.161 -1.762 1.00 89.44 181 ASP A CA 1
ATOM 1346 C C . ASP A 1 181 ? 15.983 4.854 -1.554 1.00 89.44 181 ASP A C 1
ATOM 1348 O O . ASP A 1 181 ? 16.700 5.101 -2.529 1.00 89.44 181 ASP A O 1
ATOM 1352 N N . LYS A 1 182 ? 16.416 5.028 -0.299 1.00 92.00 182 LYS A N 1
ATOM 1353 C CA . LYS A 1 182 ? 17.765 5.511 0.033 1.00 92.00 182 LYS A CA 1
ATOM 1354 C C . LYS A 1 182 ? 18.856 4.581 -0.489 1.00 92.00 182 LYS A C 1
ATOM 1356 O O . LYS A 1 182 ? 19.801 5.059 -1.111 1.00 92.00 182 LYS A O 1
ATOM 1361 N N . THR A 1 183 ? 18.724 3.263 -0.309 1.00 95.19 183 THR A N 1
ATOM 1362 C CA . THR A 1 183 ? 19.710 2.302 -0.847 1.00 95.19 183 THR A CA 1
ATOM 1363 C C . THR A 1 183 ? 19.783 2.343 -2.374 1.00 95.19 183 THR A C 1
ATOM 1365 O O . THR A 1 183 ? 20.867 2.328 -2.949 1.00 95.19 183 THR A O 1
ATOM 1368 N N . ARG A 1 184 ? 18.648 2.485 -3.066 1.00 94.75 184 ARG A N 1
ATOM 1369 C CA . ARG A 1 184 ? 18.633 2.651 -4.526 1.00 94.75 184 ARG A CA 1
ATOM 1370 C C . ARG A 1 184 ? 19.268 3.975 -4.948 1.00 94.75 184 ARG A C 1
ATOM 1372 O O . ARG A 1 184 ? 19.990 4.012 -5.941 1.00 94.75 184 ARG A O 1
ATOM 1379 N N . ALA A 1 185 ? 19.027 5.057 -4.210 1.00 92.19 185 ALA A N 1
ATOM 1380 C CA . ALA A 1 185 ? 19.629 6.357 -4.486 1.00 92.19 185 ALA A CA 1
ATOM 1381 C C . ALA A 1 185 ? 21.158 6.334 -4.322 1.00 92.19 185 ALA A C 1
ATOM 1383 O O . ALA A 1 185 ? 21.860 6.856 -5.188 1.00 92.19 185 ALA A O 1
ATOM 1384 N N . THR A 1 186 ? 21.686 5.685 -3.278 1.00 94.62 186 THR A N 1
ATOM 1385 C CA . THR A 1 186 ? 23.141 5.549 -3.089 1.00 94.62 186 THR A CA 1
ATOM 1386 C C . THR A 1 186 ? 23.779 4.690 -4.176 1.00 94.62 186 THR A C 1
ATOM 1388 O O . THR A 1 186 ? 24.842 5.049 -4.678 1.00 94.62 186 THR A O 1
ATOM 1391 N N . LEU A 1 187 ? 23.121 3.609 -4.605 1.00 95.62 187 LEU A N 1
ATOM 1392 C CA . LEU A 1 187 ? 23.591 2.788 -5.723 1.00 95.62 187 LEU A CA 1
ATOM 1393 C C . LEU A 1 187 ? 23.616 3.570 -7.039 1.00 95.62 187 LEU A C 1
ATOM 1395 O O . LEU A 1 187 ? 24.613 3.517 -7.750 1.00 95.62 187 LEU A O 1
ATOM 1399 N N . ARG A 1 188 ? 22.575 4.355 -7.340 1.00 94.19 188 ARG A N 1
ATOM 1400 C CA . ARG A 1 188 ? 22.557 5.225 -8.530 1.00 94.19 188 ARG A CA 1
ATOM 1401 C C . ARG A 1 188 ? 23.627 6.313 -8.466 1.00 94.19 188 ARG A C 1
ATOM 1403 O O . ARG A 1 188 ? 24.245 6.608 -9.482 1.00 94.19 188 ARG A O 1
ATOM 1410 N N . ALA A 1 189 ? 23.863 6.900 -7.292 1.00 94.31 189 ALA A N 1
ATOM 1411 C CA . ALA A 1 189 ? 24.929 7.880 -7.104 1.00 94.31 189 ALA A CA 1
ATOM 1412 C C . ALA A 1 189 ? 26.313 7.256 -7.341 1.00 94.31 189 ALA A C 1
ATOM 1414 O O . ALA A 1 189 ? 27.134 7.848 -8.034 1.00 94.31 189 ALA A O 1
ATOM 1415 N N . ARG A 1 190 ? 26.544 6.037 -6.835 1.00 95.19 190 ARG A N 1
ATOM 1416 C CA . ARG A 1 190 ? 27.770 5.273 -7.105 1.00 95.19 190 ARG A CA 1
ATOM 1417 C C . ARG A 1 190 ? 27.908 4.928 -8.583 1.00 95.19 190 ARG A C 1
ATOM 1419 O O . ARG A 1 190 ? 28.967 5.169 -9.136 1.00 95.19 190 ARG A O 1
ATOM 1426 N N . ALA A 1 191 ? 26.853 4.437 -9.231 1.00 93.75 191 ALA A N 1
ATOM 1427 C CA . ALA A 1 191 ? 26.873 4.130 -10.661 1.00 93.75 191 ALA A CA 1
ATOM 1428 C C . ALA A 1 191 ? 27.256 5.361 -11.500 1.00 93.75 191 ALA A C 1
ATOM 1430 O O . ALA A 1 191 ? 28.167 5.282 -12.311 1.00 93.75 191 ALA A O 1
ATOM 1431 N N . ARG A 1 192 ? 26.662 6.527 -11.216 1.00 95.62 192 ARG A N 1
ATOM 1432 C CA . ARG A 1 192 ? 27.031 7.788 -11.881 1.00 95.62 192 ARG A CA 1
ATOM 1433 C C . ARG A 1 192 ? 28.464 8.225 -11.594 1.00 95.62 192 ARG A C 1
ATOM 1435 O O . ARG A 1 192 ? 29.119 8.758 -12.478 1.00 95.62 192 ARG A O 1
ATOM 1442 N N . HIS A 1 193 ? 28.945 8.030 -10.367 1.00 93.62 193 HIS A N 1
ATOM 1443 C CA . HIS A 1 193 ? 30.333 8.335 -10.026 1.00 93.62 193 HIS A CA 1
ATOM 1444 C C . HIS A 1 193 ? 31.305 7.459 -10.821 1.00 93.62 193 HIS A C 1
ATOM 1446 O O . HIS A 1 193 ? 32.302 7.964 -11.321 1.00 93.62 193 HIS A O 1
ATOM 1452 N N . LEU A 1 194 ? 30.968 6.179 -10.995 1.00 91.25 194 LEU A N 1
ATOM 1453 C CA . LEU A 1 194 ? 31.738 5.250 -11.815 1.00 91.25 194 LEU A CA 1
ATOM 1454 C C . LEU A 1 194 ? 31.691 5.644 -13.309 1.00 91.25 194 LEU A C 1
ATOM 1456 O O . LEU A 1 194 ? 32.706 5.629 -13.989 1.00 91.25 194 LEU A O 1
ATOM 1460 N N . GLU A 1 195 ? 30.540 6.072 -13.828 1.00 91.38 195 GLU A N 1
ATOM 1461 C CA . GLU A 1 195 ? 30.419 6.557 -15.216 1.00 91.38 195 GLU A CA 1
ATOM 1462 C C . GLU A 1 195 ? 31.220 7.841 -15.491 1.00 91.38 195 GLU A C 1
ATOM 1464 O O . GLU A 1 195 ? 31.657 8.069 -16.616 1.00 91.38 195 GLU A O 1
ATOM 1469 N N . GLN A 1 196 ? 31.397 8.692 -14.478 1.00 94.81 196 GLN A N 1
ATOM 1470 C CA . GLN A 1 196 ? 32.153 9.944 -14.580 1.00 94.81 196 GLN A CA 1
ATOM 1471 C C . GLN A 1 196 ? 33.654 9.770 -14.334 1.00 94.81 196 GLN A C 1
ATOM 1473 O O . GLN A 1 196 ? 34.403 10.721 -14.555 1.00 94.81 196 GLN A O 1
ATOM 1478 N N . ASP A 1 197 ? 34.096 8.603 -13.864 1.00 92.31 197 ASP A N 1
ATOM 1479 C CA . ASP A 1 197 ? 35.505 8.344 -13.597 1.00 92.31 197 ASP A CA 1
ATOM 1480 C C . ASP A 1 197 ? 36.261 8.141 -14.925 1.00 92.31 197 ASP A C 1
ATOM 1482 O O . ASP A 1 197 ? 36.065 7.123 -15.603 1.00 92.31 197 ASP A O 1
ATOM 1486 N N . PRO A 1 198 ? 37.154 9.071 -15.320 1.00 88.31 198 PRO A N 1
ATOM 1487 C CA . PRO A 1 198 ? 37.904 8.945 -16.567 1.00 88.31 198 PRO A CA 1
ATOM 1488 C C . PRO A 1 198 ? 38.847 7.731 -16.570 1.00 88.31 198 PRO A C 1
ATOM 1490 O O . PRO A 1 198 ? 39.300 7.314 -17.637 1.00 88.31 198 PRO A O 1
ATOM 1493 N N . PHE A 1 199 ? 39.141 7.141 -15.405 1.00 84.56 199 PHE A N 1
ATOM 1494 C CA . PHE A 1 199 ? 40.034 5.994 -15.280 1.00 84.56 199 PHE A CA 1
ATOM 1495 C C . PHE A 1 199 ? 39.319 4.639 -15.290 1.00 84.56 199 PHE A C 1
ATOM 1497 O O . PHE A 1 199 ? 39.983 3.600 -15.347 1.00 84.56 199 PHE A O 1
ATOM 1504 N N . ILE A 1 200 ? 37.983 4.601 -15.327 1.00 81.94 200 ILE A N 1
ATOM 1505 C CA . ILE A 1 200 ? 37.248 3.329 -15.273 1.00 81.94 200 ILE A CA 1
ATOM 1506 C C . ILE A 1 200 ? 37.473 2.433 -16.493 1.00 81.94 200 ILE A C 1
ATOM 1508 O O . ILE A 1 200 ? 37.496 1.206 -16.367 1.00 81.94 200 ILE A O 1
ATOM 1512 N N . GLY A 1 201 ? 37.736 3.026 -17.662 1.00 72.75 201 GLY A N 1
ATOM 1513 C CA . GLY A 1 201 ? 38.139 2.273 -18.852 1.00 72.75 201 GLY A CA 1
ATOM 1514 C C . GLY A 1 201 ? 39.453 1.503 -18.655 1.00 72.75 201 GLY A C 1
ATOM 1515 O O . GLY A 1 201 ? 39.619 0.410 -19.200 1.00 72.75 201 GLY A O 1
ATOM 1516 N N . PHE A 1 202 ? 40.368 2.016 -17.823 1.00 77.19 202 PHE A N 1
ATOM 1517 C CA . PHE A 1 202 ? 41.649 1.363 -17.536 1.00 77.19 202 PHE A CA 1
ATOM 1518 C C . PHE A 1 202 ? 41.503 0.202 -16.539 1.00 77.19 202 PHE A C 1
ATOM 1520 O O . PHE A 1 202 ? 42.148 -0.836 -16.709 1.00 77.19 202 PHE A O 1
ATOM 1527 N N . GLU A 1 203 ? 40.618 0.325 -15.545 1.00 73.56 203 GLU A N 1
ATOM 1528 C CA . GLU A 1 203 ? 40.262 -0.764 -14.617 1.00 73.56 203 GLU A CA 1
ATOM 1529 C C . GLU A 1 203 ? 39.557 -1.926 -15.340 1.00 73.56 203 GLU A C 1
ATOM 1531 O O . GLU A 1 203 ? 39.893 -3.094 -15.122 1.00 73.56 203 GLU A O 1
ATOM 1536 N N . ALA A 1 204 ? 38.627 -1.625 -16.256 1.00 71.25 204 ALA A N 1
ATOM 1537 C CA . ALA A 1 204 ? 37.964 -2.641 -17.078 1.00 71.25 204 ALA A CA 1
ATOM 1538 C C . ALA A 1 204 ? 38.966 -3.405 -17.965 1.00 71.25 204 ALA A C 1
ATOM 1540 O O . ALA A 1 204 ? 38.900 -4.634 -18.065 1.00 71.25 204 ALA A O 1
ATOM 1541 N N . SER A 1 205 ? 39.946 -2.694 -18.536 1.00 68.88 205 SER A N 1
ATOM 1542 C CA . SER A 1 205 ? 41.033 -3.296 -19.318 1.00 68.88 205 SER A CA 1
ATOM 1543 C C . SER A 1 205 ? 41.876 -4.268 -18.477 1.00 68.88 205 SER A C 1
ATOM 1545 O O . SER A 1 205 ? 42.084 -5.415 -18.885 1.00 68.88 205 SER A O 1
ATOM 1547 N N . ARG A 1 206 ? 42.259 -3.889 -17.246 1.00 68.12 206 ARG A N 1
ATOM 1548 C CA . ARG A 1 206 ? 43.026 -4.759 -16.330 1.00 68.12 206 ARG A CA 1
ATOM 1549 C C . ARG A 1 206 ? 42.252 -5.991 -15.856 1.00 68.12 206 ARG A C 1
ATOM 1551 O O . ARG A 1 206 ? 42.837 -7.070 -15.760 1.00 68.12 206 ARG A O 1
ATOM 1558 N N . ARG A 1 207 ? 40.945 -5.874 -15.594 1.00 66.06 207 ARG A N 1
ATOM 1559 C CA . ARG A 1 207 ? 40.115 -7.022 -15.177 1.00 66.06 207 ARG A CA 1
ATOM 1560 C C . ARG A 1 207 ? 39.915 -8.048 -16.292 1.00 66.06 207 ARG A C 1
ATOM 1562 O O . ARG A 1 207 ? 39.859 -9.240 -15.995 1.00 66.06 207 ARG A O 1
ATOM 1569 N N . SER A 1 208 ? 39.883 -7.624 -17.558 1.00 71.12 208 SER A N 1
ATOM 1570 C CA . SER A 1 208 ? 39.775 -8.560 -18.689 1.00 71.12 208 SER A CA 1
ATOM 1571 C C . SER A 1 208 ? 40.988 -9.500 -18.802 1.00 71.12 208 SER A C 1
ATOM 1573 O O . SER A 1 208 ? 40.825 -10.683 -19.104 1.00 71.12 208 SER A O 1
ATOM 1575 N N . ILE A 1 209 ? 42.192 -9.020 -18.464 1.00 66.69 209 ILE A N 1
ATOM 1576 C CA . ILE A 1 209 ? 43.440 -9.798 -18.549 1.00 66.69 209 ILE A CA 1
ATOM 1577 C C . ILE A 1 209 ? 43.472 -10.905 -17.481 1.00 66.69 209 ILE A C 1
ATOM 1579 O O . ILE A 1 209 ? 43.931 -12.015 -17.747 1.00 66.69 209 ILE A O 1
ATOM 1583 N N . VAL A 1 210 ? 42.926 -10.648 -16.287 1.00 65.00 210 VAL A N 1
ATOM 1584 C CA . VAL A 1 210 ? 42.877 -11.639 -15.194 1.00 65.00 210 VAL A CA 1
ATOM 1585 C C . VAL A 1 210 ? 41.761 -12.674 -15.409 1.00 65.00 210 VAL A C 1
ATOM 1587 O O . VAL A 1 210 ? 41.959 -13.860 -15.138 1.00 65.00 210 VAL A O 1
ATOM 1590 N N . PHE A 1 211 ? 40.612 -12.271 -15.963 1.00 61.25 211 PHE A N 1
ATOM 1591 C CA . PHE A 1 211 ? 39.527 -13.211 -16.287 1.00 61.25 211 PHE A CA 1
ATOM 1592 C C . PHE A 1 211 ? 39.851 -14.107 -17.491 1.00 61.25 211 PHE A C 1
ATOM 1594 O O . PHE A 1 211 ? 39.526 -15.291 -17.480 1.00 61.25 211 PHE A O 1
ATOM 1601 N N . SER A 1 212 ? 40.576 -13.593 -18.487 1.00 59.16 212 SER A N 1
ATOM 1602 C CA . SER A 1 212 ? 41.026 -14.406 -19.629 1.00 59.16 212 SER A CA 1
ATOM 1603 C C . SER A 1 212 ? 42.054 -15.466 -19.210 1.00 59.16 212 SER A C 1
ATOM 1605 O O . SER A 1 212 ? 42.066 -16.573 -19.743 1.00 59.16 212 SER A O 1
ATOM 1607 N N . ARG A 1 213 ? 42.876 -15.177 -18.188 1.00 59.62 213 ARG A N 1
ATOM 1608 C CA . ARG A 1 213 ? 43.878 -16.125 -17.676 1.00 59.62 213 ARG A CA 1
ATOM 1609 C C . ARG A 1 213 ? 43.281 -17.283 -16.867 1.00 59.62 213 ARG A C 1
ATOM 1611 O O . ARG A 1 213 ? 43.894 -18.340 -16.804 1.00 59.62 213 ARG A O 1
ATOM 1618 N N . SER A 1 214 ? 42.098 -17.104 -16.276 1.00 56.31 214 SER A N 1
ATOM 1619 C CA . SER A 1 214 ? 41.417 -18.144 -15.484 1.00 56.31 214 SER A CA 1
ATOM 1620 C C . SER A 1 214 ? 40.437 -19.005 -16.291 1.00 56.31 214 SER A C 1
ATOM 1622 O O . SER A 1 214 ? 40.081 -20.088 -15.837 1.00 56.31 214 SER A O 1
ATOM 1624 N N . GLN A 1 215 ? 40.030 -18.581 -17.494 1.00 57.16 215 GLN A N 1
ATOM 1625 C CA . GLN A 1 215 ? 39.254 -19.439 -18.402 1.00 57.16 215 GLN A CA 1
ATOM 1626 C C . GLN A 1 215 ? 40.138 -20.377 -19.235 1.00 57.16 215 GLN A C 1
ATOM 1628 O O . GLN A 1 215 ? 39.734 -21.503 -19.504 1.00 57.16 215 GLN A O 1
ATOM 1633 N N . SER A 1 216 ? 41.375 -19.977 -19.550 1.00 55.12 216 SER A N 1
ATOM 1634 C CA . SER A 1 216 ? 42.298 -20.806 -20.341 1.00 55.12 216 SER A CA 1
ATOM 1635 C C . SER A 1 216 ? 42.734 -22.108 -19.655 1.00 55.12 216 SER A C 1
ATOM 1637 O O . SER A 1 216 ? 43.163 -23.019 -20.349 1.00 55.12 216 SER A O 1
ATOM 1639 N N . THR A 1 217 ? 42.639 -22.232 -18.328 1.00 56.31 217 THR A N 1
ATOM 1640 C CA . THR A 1 217 ? 43.016 -23.467 -17.612 1.00 56.31 217 THR A CA 1
ATOM 1641 C C . THR A 1 217 ? 41.832 -24.395 -17.334 1.00 56.31 217 THR A C 1
ATOM 1643 O O . THR A 1 217 ? 42.031 -25.519 -16.875 1.00 56.31 217 THR A O 1
ATOM 1646 N N . ARG A 1 218 ? 40.590 -23.966 -17.611 1.00 55.25 218 ARG A N 1
ATOM 1647 C CA . ARG A 1 218 ? 39.392 -24.780 -17.341 1.00 55.25 218 ARG A CA 1
ATOM 1648 C C . ARG A 1 218 ? 39.007 -25.695 -18.505 1.00 55.25 218 ARG A C 1
ATOM 1650 O O . ARG A 1 218 ? 38.442 -26.754 -18.252 1.00 55.25 218 ARG A O 1
ATOM 1657 N N . ASP A 1 219 ? 39.390 -25.350 -19.733 1.00 53.69 219 ASP A N 1
ATOM 1658 C CA . ASP A 1 219 ? 39.196 -26.225 -20.900 1.00 53.69 219 ASP A CA 1
ATOM 1659 C C . ASP A 1 219 ? 40.271 -27.321 -21.031 1.00 53.69 219 ASP A C 1
ATOM 1661 O O . ASP A 1 219 ? 40.038 -28.325 -21.702 1.00 53.69 219 ASP A O 1
ATOM 1665 N N . GLU A 1 220 ? 41.404 -27.216 -20.324 1.00 54.09 220 GLU A N 1
ATOM 1666 C CA . GLU A 1 220 ? 42.384 -28.314 -20.223 1.00 54.09 220 GLU A CA 1
ATOM 1667 C C . GLU A 1 220 ? 42.064 -29.315 -19.097 1.00 54.09 220 GLU A C 1
ATOM 1669 O O . GLU A 1 220 ? 42.395 -30.494 -19.207 1.00 54.09 220 GLU A O 1
ATOM 1674 N N . ALA A 1 221 ? 41.343 -28.904 -18.048 1.00 55.28 221 ALA A N 1
ATOM 1675 C CA . ALA A 1 221 ? 40.995 -29.781 -16.924 1.00 55.28 221 ALA A CA 1
ATOM 1676 C C . ALA A 1 221 ? 39.767 -30.683 -17.171 1.00 55.28 221 ALA A C 1
ATOM 1678 O O . ALA A 1 221 ? 39.505 -31.586 -16.382 1.00 55.28 221 ALA A O 1
ATOM 1679 N N . SER A 1 222 ? 39.024 -30.496 -18.269 1.00 55.09 222 SER A N 1
ATOM 1680 C CA . SER A 1 222 ? 37.871 -31.349 -18.609 1.00 55.09 222 SER A CA 1
ATOM 1681 C C . SER A 1 222 ? 38.212 -32.554 -19.510 1.00 55.09 222 SER A C 1
ATOM 1683 O O . SER A 1 222 ? 37.300 -33.250 -19.964 1.00 55.09 222 SER A O 1
ATOM 1685 N N . ARG A 1 223 ? 39.502 -32.826 -19.774 1.00 55.81 223 ARG A N 1
ATOM 1686 C CA . ARG A 1 223 ? 39.969 -33.985 -20.570 1.00 55.81 223 ARG A CA 1
ATOM 1687 C C . ARG A 1 223 ? 40.859 -34.990 -19.834 1.00 55.81 223 ARG A C 1
ATOM 1689 O O . ARG A 1 223 ? 41.246 -35.983 -20.441 1.00 55.81 223 ARG A O 1
ATOM 1696 N N . GLY A 1 224 ? 41.142 -34.794 -18.551 1.00 52.47 224 GLY A N 1
ATOM 1697 C CA . GLY A 1 224 ? 41.925 -35.740 -17.760 1.00 52.47 224 GLY A CA 1
ATOM 1698 C C . GLY A 1 224 ? 41.203 -36.082 -16.472 1.00 52.47 224 GLY A C 1
ATOM 1699 O O . GLY A 1 224 ? 41.243 -35.301 -15.532 1.00 52.47 224 GLY A O 1
ATOM 1700 N N . ALA A 1 225 ? 40.551 -37.240 -16.438 1.00 57.66 225 ALA A N 1
ATOM 1701 C CA . ALA A 1 225 ? 40.214 -37.904 -15.190 1.00 57.66 225 ALA A CA 1
ATOM 1702 C C . ALA A 1 225 ? 41.510 -38.341 -14.487 1.00 57.66 225 ALA A C 1
ATOM 1704 O O . ALA A 1 225 ? 42.355 -38.964 -15.136 1.00 57.66 225 ALA A O 1
ATOM 1705 N N . PRO A 1 226 ? 41.645 -38.099 -13.176 1.00 52.31 226 PRO A N 1
ATOM 1706 C CA . PRO A 1 226 ? 42.397 -38.998 -12.328 1.00 52.31 226 PRO A CA 1
ATOM 1707 C C . PRO A 1 226 ? 41.504 -39.578 -11.229 1.00 52.31 226 PRO A C 1
ATOM 1709 O O . PRO A 1 226 ? 40.543 -38.971 -10.758 1.00 52.31 226 PRO A O 1
ATOM 1712 N N . GLU A 1 227 ? 41.847 -40.812 -10.901 1.00 52.94 227 GLU A N 1
ATOM 1713 C CA . GLU A 1 227 ? 41.233 -41.722 -9.949 1.00 52.94 227 GLU A CA 1
ATOM 1714 C C . GLU A 1 227 ? 40.891 -41.156 -8.559 1.00 52.94 227 GLU A C 1
ATOM 1716 O O . GLU A 1 227 ? 41.527 -40.213 -8.080 1.00 52.94 227 GLU A O 1
ATOM 1721 N N . PRO A 1 228 ? 39.954 -41.813 -7.844 1.00 53.34 228 PRO A N 1
ATOM 1722 C CA . PRO A 1 228 ? 39.780 -41.640 -6.410 1.00 53.34 228 PRO A CA 1
ATOM 1723 C C . PRO A 1 228 ? 40.942 -42.306 -5.652 1.00 53.34 228 PRO A C 1
ATOM 1725 O O . PRO A 1 228 ? 40.931 -43.507 -5.401 1.00 53.34 228 PRO A O 1
ATOM 1728 N N . GLY A 1 229 ? 41.950 -41.515 -5.283 1.00 54.5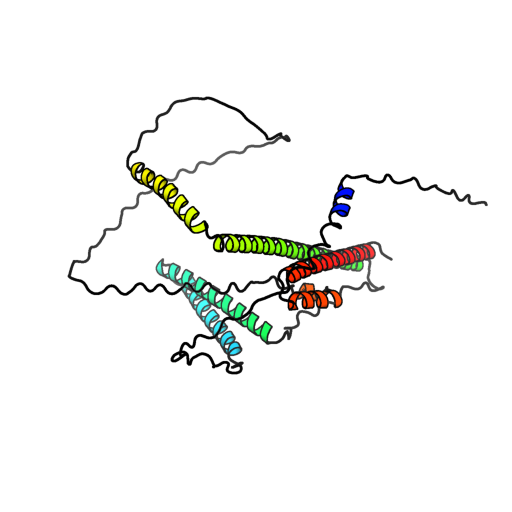6 229 GLY A N 1
ATOM 1729 C CA . GLY A 1 229 ? 43.003 -41.916 -4.351 1.00 54.56 229 GLY A CA 1
ATOM 1730 C C . GLY A 1 229 ? 42.632 -41.570 -2.911 1.00 54.56 229 GLY A C 1
ATOM 1731 O O . GLY A 1 229 ? 42.638 -40.402 -2.524 1.00 54.56 229 GLY A O 1
ATOM 1732 N N . GLU A 1 230 ? 42.306 -42.594 -2.128 1.00 56.22 230 GLU A N 1
ATOM 1733 C CA . GLU A 1 230 ? 42.236 -42.561 -0.668 1.00 56.22 230 GLU A CA 1
ATOM 1734 C C . GLU A 1 230 ? 43.603 -42.210 -0.049 1.00 56.22 230 GLU A C 1
ATOM 1736 O O . GLU A 1 230 ? 44.631 -42.726 -0.485 1.00 56.22 230 GLU A O 1
ATOM 1741 N N . GLY A 1 231 ? 43.610 -41.413 1.030 1.00 51.28 231 GLY A N 1
ATOM 1742 C CA . GLY A 1 231 ? 44.687 -41.466 2.031 1.00 51.28 231 GLY A CA 1
ATOM 1743 C C . GLY A 1 231 ? 45.266 -40.141 2.542 1.00 51.28 231 GLY A C 1
ATOM 1744 O O . GLY A 1 231 ? 46.329 -39.746 2.090 1.00 51.28 231 GLY A O 1
ATOM 1745 N N . GLN A 1 232 ? 44.631 -39.592 3.596 1.00 50.00 232 GLN A N 1
ATOM 1746 C CA . GLN A 1 232 ? 45.259 -39.077 4.844 1.00 50.00 232 GLN A CA 1
ATOM 1747 C C . GLN A 1 232 ? 46.308 -37.917 4.790 1.00 50.00 232 GLN A C 1
ATOM 1749 O O . GLN A 1 232 ? 46.766 -37.523 3.729 1.00 50.00 232 GLN A O 1
ATOM 1754 N N . PRO A 1 233 ? 46.765 -37.361 5.938 1.00 56.97 233 PRO A N 1
ATOM 1755 C CA . PRO A 1 233 ? 46.013 -36.645 6.976 1.00 56.97 233 PRO A CA 1
ATOM 1756 C C . PRO A 1 233 ? 46.643 -35.265 7.329 1.00 56.97 233 PRO A C 1
ATOM 1758 O O . PRO A 1 233 ? 47.812 -35.022 7.072 1.00 56.97 233 PRO A O 1
ATOM 1761 N N . GLY A 1 234 ? 45.856 -34.399 7.985 1.00 49.97 234 GLY A N 1
ATOM 1762 C CA . GLY A 1 234 ? 46.251 -33.416 9.015 1.00 49.97 234 GLY A CA 1
ATOM 1763 C C . GLY A 1 234 ? 47.451 -32.469 8.818 1.00 49.97 234 GLY A C 1
ATOM 1764 O O . GLY A 1 234 ? 48.589 -32.903 8.758 1.00 49.97 234 GLY A O 1
ATOM 1765 N N . VAL A 1 235 ? 47.195 -31.162 8.942 1.00 51.66 235 VAL A N 1
ATOM 1766 C CA . VAL A 1 235 ? 47.887 -30.258 9.886 1.00 51.66 235 VAL A CA 1
ATOM 1767 C C . VAL A 1 235 ? 47.012 -29.016 10.076 1.00 51.66 235 VAL A C 1
ATOM 1769 O O . VAL A 1 235 ? 46.520 -28.417 9.122 1.00 51.66 235 VAL A O 1
ATOM 1772 N N . SER A 1 236 ? 46.766 -28.735 11.348 1.00 50.41 236 SER A N 1
ATOM 1773 C CA . SER A 1 236 ? 46.062 -27.599 11.931 1.00 50.41 236 SER A CA 1
ATOM 1774 C C . SER A 1 236 ? 46.846 -26.295 11.772 1.00 50.41 236 SER A C 1
ATOM 1776 O O . SER A 1 236 ? 48.060 -26.356 11.657 1.00 50.41 236 SER A O 1
ATOM 1778 N N . ASP A 1 237 ? 46.143 -25.161 11.810 1.00 49.88 237 ASP A N 1
ATOM 1779 C CA . ASP A 1 237 ? 46.432 -23.945 12.603 1.00 49.88 237 ASP A CA 1
ATOM 1780 C C . ASP A 1 237 ? 45.251 -22.985 12.327 1.00 49.88 237 ASP A C 1
ATOM 1782 O O . ASP A 1 237 ? 44.954 -22.661 11.178 1.00 49.88 237 ASP A O 1
ATOM 1786 N N . ASP A 1 238 ? 44.299 -22.823 13.247 1.00 42.69 238 ASP A N 1
ATOM 1787 C CA . ASP A 1 238 ? 44.350 -21.959 14.440 1.00 42.69 238 ASP A CA 1
ATOM 1788 C C . ASP A 1 238 ? 44.320 -20.464 14.075 1.00 42.69 238 ASP A C 1
ATOM 1790 O O . ASP A 1 238 ? 45.323 -19.882 13.691 1.00 42.69 238 ASP A O 1
ATOM 1794 N N . ASP A 1 239 ? 43.120 -19.872 14.123 1.00 45.38 239 ASP A N 1
ATOM 1795 C CA . ASP A 1 239 ? 42.888 -18.576 14.774 1.00 45.38 239 ASP A CA 1
ATOM 1796 C C . ASP A 1 239 ? 41.379 -18.282 14.805 1.00 45.38 239 ASP A C 1
ATOM 1798 O O . ASP A 1 239 ? 40.702 -18.097 13.787 1.00 45.38 239 ASP A O 1
ATOM 1802 N N . GLY A 1 240 ? 40.828 -18.324 16.016 1.00 41.59 240 GLY A N 1
ATOM 1803 C CA . GLY A 1 240 ? 39.405 -18.199 16.293 1.00 41.59 240 GLY A CA 1
ATOM 1804 C C . GLY A 1 240 ? 38.898 -16.762 16.396 1.00 41.59 240 GLY A C 1
ATOM 1805 O O . GLY A 1 240 ? 39.661 -15.820 16.570 1.00 41.59 240 GLY A O 1
ATOM 1806 N N . ASN A 1 241 ? 37.568 -16.615 16.364 1.00 43.41 241 ASN A N 1
ATOM 1807 C CA . ASN A 1 241 ? 36.826 -15.739 17.280 1.00 43.41 241 ASN A CA 1
ATOM 1808 C C . ASN A 1 241 ? 35.306 -15.931 17.114 1.00 43.41 241 ASN A C 1
ATOM 1810 O O . ASN A 1 241 ? 34.660 -15.193 16.373 1.00 43.41 241 ASN A O 1
ATOM 1814 N N . THR A 1 242 ? 34.718 -16.881 17.842 1.00 39.41 242 THR A N 1
ATOM 1815 C CA . THR A 1 242 ? 33.288 -16.838 18.189 1.00 39.41 242 THR A CA 1
ATOM 1816 C C . THR A 1 242 ? 33.102 -17.439 19.575 1.00 39.41 242 THR A C 1
ATOM 1818 O O . THR A 1 242 ? 33.052 -18.659 19.732 1.00 39.41 242 THR A O 1
ATOM 1821 N N . SER A 1 243 ? 33.015 -16.576 20.586 1.00 49.31 243 SER A N 1
ATOM 1822 C CA . SER A 1 243 ? 32.564 -16.974 21.916 1.00 49.31 243 SER A CA 1
ATOM 1823 C C . SER A 1 243 ? 31.071 -17.301 21.902 1.00 49.31 243 SER A C 1
ATOM 1825 O O . SER A 1 243 ? 30.244 -16.537 21.408 1.00 49.31 243 SER A O 1
ATOM 1827 N N . ALA A 1 244 ? 30.814 -18.483 22.449 1.00 47.25 244 ALA A N 1
ATOM 1828 C CA . ALA A 1 244 ? 29.573 -19.190 22.715 1.00 47.25 244 ALA A CA 1
ATOM 1829 C C . ALA A 1 244 ? 28.470 -18.405 23.445 1.00 47.25 244 ALA A C 1
ATOM 1831 O O . ALA A 1 244 ? 28.756 -17.569 24.295 1.00 47.25 244 ALA A O 1
ATOM 1832 N N . GLU A 1 245 ? 27.226 -18.863 23.263 1.00 47.28 245 GLU A N 1
ATOM 1833 C CA . GLU A 1 245 ? 26.367 -19.159 24.414 1.00 47.28 245 GLU A CA 1
ATOM 1834 C C . GLU A 1 245 ? 25.615 -20.493 24.207 1.00 47.28 245 GLU A C 1
ATOM 1836 O O . GLU A 1 245 ? 25.099 -20.789 23.130 1.00 47.28 245 GLU A O 1
ATOM 1841 N N . ALA A 1 246 ? 25.680 -21.313 25.256 1.00 50.03 246 ALA A N 1
ATOM 1842 C CA . ALA A 1 246 ? 25.244 -22.700 25.461 1.00 50.03 246 ALA A CA 1
ATOM 1843 C C . ALA A 1 246 ? 23.717 -22.771 25.763 1.00 50.03 246 ALA A C 1
ATOM 1845 O O . ALA A 1 246 ? 23.160 -21.754 26.154 1.00 50.03 246 ALA A O 1
ATOM 1846 N N . ALA A 1 247 ? 22.912 -23.846 25.698 1.00 55.25 247 ALA A N 1
ATOM 1847 C CA . ALA A 1 247 ? 22.985 -25.316 25.552 1.00 55.25 247 ALA A CA 1
ATOM 1848 C C . ALA A 1 247 ? 21.513 -25.842 25.295 1.00 55.25 247 ALA A C 1
ATOM 1850 O O . ALA A 1 247 ? 20.667 -25.019 24.954 1.00 55.25 247 ALA A O 1
ATOM 1851 N N . PRO A 1 248 ? 21.097 -27.103 25.598 1.00 61.25 248 PRO A N 1
ATOM 1852 C CA . PRO A 1 248 ? 21.240 -28.383 24.861 1.00 61.25 248 PRO A CA 1
ATOM 1853 C C . PRO A 1 248 ? 19.871 -29.107 24.519 1.00 61.25 248 PRO A C 1
ATOM 1855 O O . PRO A 1 248 ? 18.815 -28.536 24.787 1.00 61.25 248 PRO A O 1
ATOM 1858 N N . PRO A 1 249 ? 19.863 -30.336 23.913 1.00 70.75 249 PRO A N 1
ATOM 1859 C CA . PRO A 1 249 ? 18.739 -30.995 23.183 1.00 70.75 249 PRO A CA 1
ATOM 1860 C C . PRO A 1 249 ? 18.037 -32.144 23.979 1.00 70.75 249 PRO A C 1
ATOM 1862 O O . PRO A 1 249 ? 18.462 -32.379 25.113 1.00 70.75 249 PRO A O 1
ATOM 1865 N N . PRO A 1 250 ? 16.961 -32.843 23.495 1.00 60.00 250 PRO A N 1
ATOM 1866 C CA . PRO A 1 250 ? 16.983 -33.984 22.519 1.00 60.00 250 PRO A CA 1
ATOM 1867 C C . PRO A 1 250 ? 15.705 -34.025 21.597 1.00 60.00 250 PRO A C 1
ATOM 1869 O O . PRO A 1 250 ? 14.890 -33.118 21.688 1.00 60.00 250 PRO A O 1
ATOM 1872 N N . ALA A 1 251 ? 15.403 -34.934 20.648 1.00 40.88 251 ALA A N 1
ATOM 1873 C CA . ALA A 1 251 ? 15.626 -36.376 20.486 1.00 40.88 251 ALA A CA 1
ATOM 1874 C C . ALA A 1 251 ? 15.454 -36.857 19.013 1.00 40.88 251 ALA A C 1
ATOM 1876 O O . ALA A 1 251 ? 14.947 -36.141 18.152 1.00 40.88 251 ALA A O 1
ATOM 1877 N N . LEU A 1 252 ? 15.904 -38.097 18.791 1.00 50.78 252 LEU A N 1
ATOM 1878 C CA . LEU A 1 252 ? 15.918 -38.949 17.590 1.00 50.78 252 LEU A CA 1
ATOM 1879 C C . LEU A 1 252 ? 14.527 -39.481 17.199 1.00 50.78 252 LEU A C 1
ATOM 1881 O O . LEU A 1 252 ? 13.773 -39.731 18.124 1.00 50.78 252 LEU A O 1
ATOM 1885 N N . GLU A 1 253 ? 14.284 -39.754 15.901 1.00 45.38 253 GLU A N 1
ATOM 1886 C CA . GLU A 1 253 ? 13.634 -40.956 15.290 1.00 45.38 253 GLU A CA 1
ATOM 1887 C C . GLU A 1 253 ? 13.868 -40.879 13.751 1.00 45.38 253 GLU A C 1
ATOM 1889 O O . GLU A 1 253 ? 13.506 -39.893 13.117 1.00 45.38 253 GLU A O 1
ATOM 1894 N N . THR A 1 254 ? 14.793 -41.640 13.151 1.00 37.72 254 THR A N 1
ATOM 1895 C CA . THR A 1 254 ? 14.686 -42.992 12.544 1.00 37.72 254 THR A CA 1
ATOM 1896 C C . THR A 1 254 ? 13.779 -43.147 11.307 1.00 37.72 254 THR A C 1
ATOM 1898 O O . THR A 1 254 ? 12.560 -43.118 11.406 1.00 37.72 254 THR A O 1
ATOM 1901 N N . SER A 1 255 ? 14.448 -43.484 10.190 1.00 41.47 255 SER A N 1
ATOM 1902 C CA . SER A 1 255 ? 14.056 -44.443 9.135 1.00 41.47 255 SER A CA 1
ATOM 1903 C C . SER A 1 255 ? 13.023 -44.046 8.068 1.00 41.47 255 SER A C 1
ATOM 1905 O O . SER A 1 255 ? 11.844 -43.894 8.348 1.00 41.47 255 SER A O 1
ATOM 1907 N N . SER A 1 256 ? 13.441 -44.066 6.794 1.00 45.38 256 SER A N 1
ATOM 1908 C CA . SER A 1 256 ? 13.009 -45.131 5.866 1.00 45.38 256 SER A CA 1
ATOM 1909 C C . SER A 1 256 ? 13.729 -45.050 4.516 1.00 45.38 256 SER A C 1
ATOM 1911 O O . SER A 1 256 ? 13.644 -44.060 3.792 1.00 45.38 256 SER A O 1
ATOM 1913 N N . GLU A 1 257 ? 14.380 -46.163 4.185 1.00 38.69 257 GLU A N 1
ATOM 1914 C CA . GLU A 1 257 ? 14.812 -46.598 2.859 1.00 38.69 257 GLU A CA 1
ATOM 1915 C C . GLU A 1 257 ? 13.686 -46.579 1.817 1.00 38.69 257 GLU A C 1
ATOM 1917 O O . GLU A 1 257 ? 12.517 -46.821 2.122 1.00 38.69 257 GLU A O 1
ATOM 1922 N N . GLY A 1 258 ? 14.082 -46.359 0.562 1.00 40.38 258 GLY A N 1
ATOM 1923 C CA . GLY A 1 258 ? 13.228 -46.454 -0.616 1.00 40.38 258 GLY A CA 1
ATOM 1924 C C . GLY A 1 258 ? 14.065 -46.501 -1.891 1.00 40.38 258 GLY A C 1
ATOM 1925 O O . GLY A 1 258 ? 14.185 -45.507 -2.601 1.00 40.38 258 GLY A O 1
ATOM 1926 N N . ALA A 1 259 ? 14.674 -47.658 -2.148 1.00 44.19 259 ALA A N 1
ATOM 1927 C CA . ALA A 1 259 ? 15.356 -47.988 -3.392 1.00 44.19 259 ALA A CA 1
ATOM 1928 C C . ALA A 1 259 ? 14.371 -48.019 -4.578 1.00 44.19 259 ALA A C 1
ATOM 1930 O O . ALA A 1 259 ? 13.303 -48.624 -4.496 1.00 44.19 259 ALA A O 1
ATOM 1931 N N . GLY A 1 260 ? 14.752 -47.411 -5.702 1.00 40.47 260 GLY A N 1
ATOM 1932 C CA . GLY A 1 260 ? 14.011 -47.472 -6.962 1.00 40.47 260 GLY A CA 1
ATOM 1933 C C . GLY A 1 260 ? 14.921 -47.137 -8.143 1.00 40.47 260 GLY A C 1
ATOM 1934 O O . GLY A 1 260 ? 15.435 -46.030 -8.243 1.00 40.47 260 GLY A O 1
ATOM 1935 N N . ALA A 1 261 ? 15.158 -48.136 -8.990 1.00 49.22 261 ALA A N 1
ATOM 1936 C CA . ALA A 1 261 ? 16.164 -48.194 -10.047 1.00 49.22 261 ALA A CA 1
ATOM 1937 C C . ALA A 1 261 ? 15.996 -47.168 -11.194 1.00 49.22 261 ALA A C 1
ATOM 1939 O O . ALA A 1 261 ? 14.868 -46.814 -11.544 1.00 49.22 261 ALA A O 1
ATOM 1940 N N . PRO A 1 262 ? 17.089 -46.766 -11.876 1.00 51.59 262 PRO A N 1
ATOM 1941 C CA . PRO A 1 262 ? 17.001 -46.050 -13.144 1.00 51.59 262 PRO A CA 1
ATOM 1942 C C . PRO A 1 262 ? 16.718 -47.031 -14.295 1.00 51.59 262 PRO A C 1
ATOM 1944 O O . PRO A 1 262 ? 17.573 -47.824 -14.688 1.00 51.59 262 PRO A O 1
ATOM 1947 N N . VAL A 1 263 ? 15.512 -46.968 -14.862 1.00 51.75 263 VAL A N 1
ATOM 1948 C CA . VAL A 1 263 ? 15.185 -47.641 -16.128 1.00 51.75 263 VAL A CA 1
ATOM 1949 C C . VAL A 1 263 ? 15.743 -46.811 -17.283 1.00 51.75 263 VAL A C 1
ATOM 1951 O O . VAL A 1 263 ? 15.321 -45.680 -17.528 1.00 51.75 263 VAL A O 1
ATOM 1954 N N . ALA A 1 264 ? 16.702 -47.400 -17.992 1.00 46.31 264 ALA A N 1
ATOM 1955 C CA . ALA A 1 264 ? 17.244 -46.905 -19.246 1.00 46.31 264 ALA A CA 1
ATOM 1956 C C . ALA A 1 264 ? 16.141 -46.799 -20.312 1.00 46.31 264 ALA A C 1
ATOM 1958 O O . ALA A 1 264 ? 15.434 -47.768 -20.584 1.00 46.31 264 ALA A O 1
ATOM 1959 N N . SER A 1 265 ? 16.014 -45.626 -20.933 1.00 51.09 265 SER A N 1
ATOM 1960 C CA . SER A 1 265 ? 15.211 -45.427 -22.144 1.00 51.09 265 SER A CA 1
ATOM 1961 C C . SER A 1 265 ? 16.140 -45.195 -23.346 1.00 51.09 265 SER A C 1
ATOM 1963 O O . SER A 1 265 ? 17.090 -44.419 -23.220 1.00 51.09 265 SER A O 1
ATOM 1965 N N . PRO A 1 266 ? 15.905 -45.862 -24.491 1.00 69.75 266 PRO A N 1
ATOM 1966 C CA . PRO A 1 266 ? 16.745 -45.760 -25.684 1.00 69.75 266 PRO A CA 1
ATOM 1967 C C . PRO A 1 266 ? 16.533 -44.436 -26.451 1.00 69.75 266 PRO A C 1
ATOM 1969 O O . PRO A 1 266 ? 15.473 -43.816 -26.332 1.00 69.75 266 PRO A O 1
ATOM 1972 N N . PRO A 1 267 ? 17.516 -43.995 -27.261 1.00 67.50 267 PRO A N 1
ATOM 1973 C CA . PRO A 1 267 ? 17.422 -42.757 -28.033 1.00 67.50 267 PRO A CA 1
ATOM 1974 C C . PRO A 1 267 ? 16.501 -42.916 -29.260 1.00 67.50 267 PRO A C 1
ATOM 1976 O O . PRO A 1 267 ? 16.560 -43.948 -29.931 1.00 67.50 267 PRO A O 1
ATOM 1979 N N . PRO A 1 268 ? 15.682 -41.908 -29.621 1.00 66.94 268 PRO A N 1
ATOM 1980 C CA . PRO A 1 268 ? 14.980 -41.910 -30.896 1.00 66.94 268 PRO A CA 1
ATOM 1981 C C . PRO A 1 268 ? 15.933 -41.578 -32.052 1.00 66.94 268 PRO A C 1
ATOM 1983 O O . PRO A 1 268 ? 16.708 -40.621 -32.002 1.00 66.94 268 PRO A O 1
ATOM 1986 N N . SER A 1 269 ? 15.836 -42.387 -33.104 1.00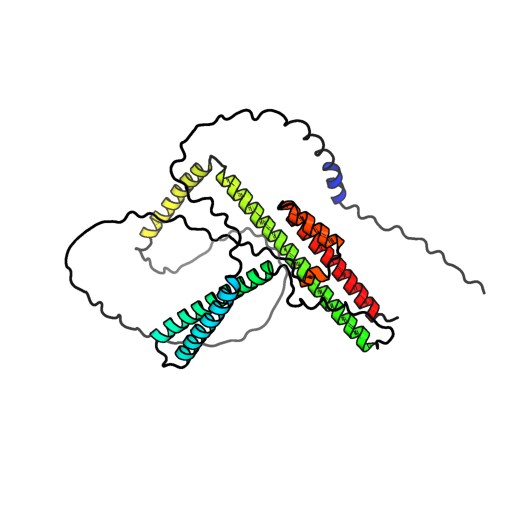 54.94 269 SER A N 1
ATOM 1987 C CA . SER A 1 269 ? 16.568 -42.285 -34.362 1.00 54.94 269 SER A CA 1
ATOM 1988 C C . SER A 1 269 ? 16.455 -40.907 -35.014 1.00 54.94 269 SER A C 1
ATOM 1990 O O . SER A 1 269 ? 15.363 -40.414 -35.300 1.00 54.94 269 SER A O 1
ATOM 1992 N N . ALA A 1 270 ? 17.614 -40.330 -35.327 1.00 40.19 270 ALA A N 1
ATOM 1993 C CA . ALA A 1 270 ? 17.748 -39.201 -36.230 1.00 40.19 270 ALA A CA 1
ATOM 1994 C C . ALA A 1 270 ? 17.335 -39.625 -37.649 1.00 40.19 270 ALA A C 1
ATOM 1996 O O . ALA A 1 270 ? 17.885 -40.571 -38.208 1.00 40.19 270 ALA A O 1
ATOM 1997 N N . SER A 1 271 ? 16.367 -38.917 -38.230 1.00 56.06 271 SER A N 1
ATOM 1998 C CA . SER A 1 271 ? 16.071 -38.981 -39.662 1.00 56.06 271 SER A CA 1
ATOM 1999 C C . SER A 1 271 ? 16.659 -37.744 -40.330 1.00 56.06 271 SER A C 1
ATOM 2001 O O . SER A 1 271 ? 16.215 -36.624 -40.085 1.00 56.06 271 SER A O 1
ATOM 2003 N N . SER A 1 272 ? 17.684 -37.962 -41.147 1.00 57.03 272 SER A N 1
ATOM 2004 C CA . SER A 1 272 ? 18.298 -36.967 -42.025 1.00 57.03 272 SER A CA 1
ATOM 2005 C C . SER A 1 272 ? 17.356 -36.592 -43.177 1.00 57.03 272 SER A C 1
ATOM 2007 O O . SER A 1 272 ? 16.821 -37.495 -43.820 1.00 57.03 272 SER A O 1
ATOM 2009 N N . PRO A 1 273 ? 17.209 -35.305 -43.531 1.00 67.19 273 PRO A N 1
ATOM 2010 C CA . PRO A 1 273 ? 16.810 -34.904 -44.877 1.00 67.19 273 PRO A CA 1
ATOM 2011 C C . PRO A 1 273 ? 18.038 -34.629 -45.776 1.00 67.19 273 PRO A C 1
ATOM 2013 O O . PRO A 1 273 ? 19.118 -34.307 -45.269 1.00 67.19 273 PRO A O 1
ATOM 2016 N N . PRO A 1 274 ? 17.901 -34.779 -47.108 1.00 62.78 274 PRO A N 1
ATOM 2017 C CA . PRO A 1 274 ? 19.014 -34.723 -48.051 1.00 62.78 274 PRO A CA 1
ATOM 2018 C C . PRO A 1 274 ? 19.479 -33.297 -48.380 1.00 62.78 274 PRO A C 1
ATOM 2020 O O . PRO A 1 274 ? 18.727 -32.326 -48.322 1.00 62.78 274 PRO A O 1
ATOM 2023 N N . ALA A 1 275 ? 20.752 -33.224 -48.765 1.00 53.66 275 ALA A N 1
ATOM 2024 C CA . ALA A 1 275 ? 21.479 -32.045 -49.211 1.00 53.66 275 ALA A CA 1
ATOM 2025 C C . ALA A 1 275 ? 21.002 -31.513 -50.577 1.00 53.66 275 ALA A C 1
ATOM 2027 O O . ALA A 1 275 ? 20.724 -32.293 -51.487 1.00 53.66 275 ALA A O 1
ATOM 2028 N N . GLY A 1 276 ? 21.008 -30.182 -50.739 1.00 46.69 276 GLY A N 1
ATOM 2029 C CA . GLY A 1 276 ? 20.773 -29.522 -52.029 1.00 46.69 276 GLY A CA 1
ATOM 2030 C C . GLY A 1 276 ? 20.910 -27.987 -52.041 1.00 46.69 276 GLY A C 1
ATOM 2031 O O . GLY A 1 276 ? 19.895 -27.313 -52.110 1.00 46.69 276 GLY A O 1
ATOM 2032 N N . ALA A 1 277 ? 22.160 -27.487 -52.055 1.00 45.62 277 ALA A N 1
ATOM 2033 C CA . ALA A 1 277 ? 22.678 -26.270 -52.743 1.00 45.62 277 ALA A CA 1
ATOM 2034 C C . ALA A 1 277 ? 22.104 -24.842 -52.397 1.00 45.62 277 ALA A C 1
ATOM 2036 O O . ALA A 1 277 ? 21.185 -24.741 -51.598 1.00 45.62 277 ALA A O 1
ATOM 2037 N N . PRO A 1 278 ? 22.697 -23.706 -52.869 1.00 61.28 278 PRO A N 1
ATOM 2038 C CA . PRO A 1 278 ? 23.663 -22.903 -52.096 1.00 61.28 278 PRO A CA 1
ATOM 2039 C C . PRO A 1 278 ? 23.280 -21.376 -52.020 1.00 61.28 278 PRO A C 1
ATOM 2041 O O . PRO A 1 278 ? 22.092 -21.071 -52.075 1.00 61.28 278 PRO A O 1
ATOM 2044 N N . PRO A 1 279 ? 24.191 -20.399 -51.762 1.00 65.31 279 PRO A N 1
ATOM 2045 C CA . PRO A 1 279 ? 24.043 -19.379 -50.714 1.00 65.31 279 PRO A CA 1
ATOM 2046 C C . PRO A 1 279 ? 23.537 -18.001 -51.196 1.00 65.31 279 PRO A C 1
ATOM 2048 O O . PRO A 1 279 ? 23.919 -17.530 -52.265 1.00 65.31 279 PRO A O 1
ATOM 2051 N N . ALA A 1 280 ? 22.785 -17.277 -50.357 1.00 40.94 280 ALA A N 1
ATOM 2052 C CA . ALA A 1 280 ? 22.577 -15.840 -50.548 1.00 40.94 280 ALA A CA 1
ATOM 2053 C C . ALA A 1 280 ? 22.269 -15.095 -49.234 1.00 40.94 280 ALA A C 1
ATOM 2055 O O . ALA A 1 280 ? 21.288 -15.379 -48.553 1.00 40.94 280 ALA A O 1
ATOM 2056 N N . SER A 1 281 ? 23.101 -14.084 -48.970 1.00 41.06 281 SER A N 1
ATOM 2057 C CA . SER A 1 281 ? 22.753 -12.811 -48.321 1.00 41.06 281 SER A CA 1
ATOM 2058 C C . SER A 1 281 ? 22.481 -12.803 -46.811 1.00 41.06 281 SER A C 1
ATOM 2060 O O . SER A 1 281 ? 21.352 -12.926 -46.344 1.00 41.06 281 SER A O 1
ATOM 2062 N N . SER A 1 282 ? 23.536 -12.507 -46.049 1.00 44.59 282 SER A N 1
ATOM 2063 C CA . SER A 1 282 ? 23.470 -12.009 -44.672 1.00 44.59 282 SER A CA 1
ATOM 2064 C C . SER A 1 282 ? 22.641 -10.713 -44.589 1.00 44.59 282 SER A C 1
ATOM 2066 O O . SER A 1 282 ? 22.988 -9.744 -45.269 1.00 44.59 282 SER A O 1
ATOM 2068 N N . PRO A 1 283 ? 21.595 -10.623 -43.747 1.00 52.91 283 PRO A N 1
ATOM 2069 C CA . PRO A 1 283 ? 20.995 -9.339 -43.404 1.00 52.91 283 PRO A CA 1
ATOM 2070 C C . PRO A 1 283 ? 21.857 -8.604 -42.355 1.00 52.91 283 PRO A C 1
ATOM 2072 O O . PRO A 1 283 ? 22.484 -9.249 -41.508 1.00 52.91 283 PRO A O 1
ATOM 2075 N N . PRO A 1 284 ? 21.907 -7.259 -42.371 1.00 53.75 284 PRO A N 1
ATOM 2076 C CA . PRO A 1 284 ? 22.606 -6.488 -41.353 1.00 53.75 284 PRO A CA 1
ATOM 2077 C C . PRO A 1 284 ? 21.928 -6.675 -39.992 1.00 53.75 284 PRO A C 1
ATOM 2079 O O . PRO A 1 284 ? 20.742 -6.396 -39.816 1.00 53.75 284 PRO A O 1
ATOM 2082 N N . SER A 1 285 ? 22.714 -7.138 -39.023 1.00 45.75 285 SER A N 1
ATOM 2083 C CA . SER A 1 285 ? 22.340 -7.254 -37.616 1.00 45.75 285 SER A CA 1
ATOM 2084 C C . SER A 1 285 ? 22.242 -5.854 -36.996 1.00 45.75 285 SER A C 1
ATOM 2086 O O . SER A 1 285 ? 23.174 -5.352 -36.374 1.00 45.75 285 SER A O 1
ATOM 2088 N N . GLY A 1 286 ? 21.119 -5.181 -37.239 1.00 40.38 286 GLY A N 1
ATOM 2089 C CA . GLY A 1 286 ? 20.708 -3.973 -36.534 1.00 40.38 286 GLY A CA 1
ATOM 2090 C C . GLY A 1 286 ? 19.849 -4.364 -35.341 1.00 40.38 286 GLY A C 1
ATOM 2091 O O . GLY A 1 286 ? 18.628 -4.421 -35.454 1.00 40.38 286 GLY A O 1
ATOM 2092 N N . ALA A 1 287 ? 20.481 -4.672 -34.207 1.00 45.91 287 ALA A N 1
ATOM 2093 C CA . ALA A 1 287 ? 19.764 -4.857 -32.952 1.00 45.91 287 ALA A CA 1
ATOM 2094 C C . ALA A 1 287 ? 19.057 -3.535 -32.585 1.00 45.91 287 ALA A C 1
ATOM 2096 O O . ALA A 1 287 ? 19.736 -2.513 -32.443 1.00 45.91 287 ALA A O 1
ATOM 2097 N N . PRO A 1 288 ? 17.719 -3.502 -32.446 1.00 48.94 288 PRO A N 1
ATOM 2098 C CA . PRO A 1 288 ? 17.040 -2.309 -31.963 1.00 48.94 288 PRO A CA 1
ATOM 2099 C C . PRO A 1 288 ? 17.482 -2.035 -30.516 1.00 48.94 288 PRO A C 1
ATOM 2101 O O . PRO A 1 288 ? 17.683 -2.987 -29.754 1.00 48.94 288 PRO A O 1
ATOM 2104 N N . PRO A 1 289 ? 17.640 -0.763 -30.104 1.00 49.53 289 PRO A N 1
ATOM 2105 C CA . PRO A 1 289 ? 17.937 -0.445 -28.716 1.00 49.53 289 PRO A CA 1
ATOM 2106 C C . PRO A 1 289 ? 16.831 -1.039 -27.846 1.00 49.53 289 PRO A C 1
ATOM 2108 O O . PRO A 1 289 ? 15.646 -0.753 -28.043 1.00 49.53 289 PRO A O 1
ATOM 2111 N N . ALA A 1 290 ? 17.233 -1.902 -26.912 1.00 42.94 290 ALA A N 1
ATOM 2112 C CA . ALA A 1 290 ? 16.357 -2.482 -25.913 1.00 42.94 290 ALA A CA 1
ATOM 2113 C C . ALA A 1 290 ? 15.568 -1.346 -25.260 1.00 42.94 290 ALA A C 1
ATOM 2115 O O . ALA A 1 290 ? 16.121 -0.518 -24.535 1.00 42.94 290 ALA A O 1
ATOM 2116 N N . SER A 1 291 ? 14.278 -1.282 -25.578 1.00 37.16 291 SER A N 1
ATOM 2117 C CA . SER A 1 291 ? 13.342 -0.387 -24.925 1.00 37.16 291 SER A CA 1
ATOM 2118 C C . SER A 1 291 ? 13.241 -0.877 -23.491 1.00 37.16 291 SER A C 1
ATOM 2120 O O . SER A 1 291 ? 12.543 -1.848 -23.202 1.00 37.16 291 SER A O 1
ATOM 2122 N N . THR A 1 292 ? 14.023 -0.271 -22.602 1.00 46.09 292 THR A N 1
ATOM 2123 C CA . THR A 1 292 ? 13.847 -0.449 -21.170 1.00 46.09 292 THR A CA 1
ATOM 2124 C C . THR A 1 292 ? 12.398 -0.075 -20.875 1.00 46.09 292 THR A C 1
ATOM 2126 O O . THR A 1 292 ? 11.981 1.037 -21.214 1.00 46.09 292 THR A O 1
ATOM 2129 N N . PRO A 1 293 ? 11.583 -0.998 -20.332 1.00 35.56 293 PRO A N 1
ATOM 2130 C CA . PRO A 1 293 ? 10.225 -0.649 -19.959 1.00 35.56 293 PRO A CA 1
ATOM 2131 C C . PRO A 1 293 ? 10.317 0.546 -19.008 1.00 35.56 293 PRO A C 1
ATOM 2133 O O . PRO A 1 293 ? 11.222 0.562 -18.162 1.00 35.56 293 PRO A O 1
ATOM 2136 N N . PRO A 1 294 ? 9.445 1.563 -19.141 1.00 40.41 294 PRO A N 1
ATOM 2137 C CA . PRO A 1 294 ? 9.360 2.580 -18.116 1.00 40.41 294 PRO A CA 1
ATOM 2138 C C . PRO A 1 294 ? 9.116 1.826 -16.816 1.00 40.41 294 PRO A C 1
ATOM 2140 O O . PRO A 1 294 ? 8.128 1.105 -16.682 1.00 40.41 294 PRO A O 1
ATOM 2143 N N . ASP A 1 295 ? 10.074 1.928 -15.899 1.00 37.38 295 ASP A N 1
ATOM 2144 C CA . ASP A 1 295 ? 9.927 1.539 -14.508 1.00 37.38 295 ASP A CA 1
ATOM 2145 C C . ASP A 1 295 ? 8.838 2.477 -13.986 1.00 37.38 295 ASP A C 1
ATOM 2147 O O . ASP A 1 295 ? 9.112 3.574 -13.488 1.00 37.38 295 ASP A O 1
ATOM 2151 N N . VAL A 1 296 ? 7.576 2.120 -14.263 1.00 40.47 296 VAL A N 1
ATOM 2152 C CA . VAL A 1 296 ? 6.392 2.746 -13.698 1.00 40.47 296 VAL A CA 1
ATOM 2153 C C . VAL A 1 296 ? 6.524 2.376 -12.245 1.00 40.47 296 VAL A C 1
ATOM 2155 O O . VAL A 1 296 ? 6.097 1.311 -11.804 1.00 40.47 296 VAL A O 1
ATOM 2158 N N . ALA A 1 297 ? 7.287 3.211 -11.544 1.00 45.47 297 ALA A N 1
ATOM 2159 C CA . ALA A 1 297 ? 7.529 3.096 -10.141 1.00 45.47 297 ALA A CA 1
ATOM 2160 C C . ALA A 1 297 ? 6.140 2.958 -9.550 1.00 45.47 297 ALA A C 1
ATOM 2162 O O . ALA A 1 297 ? 5.356 3.909 -9.541 1.00 45.47 297 ALA A O 1
ATOM 2163 N N . SER A 1 298 ? 5.838 1.739 -9.113 1.00 44.28 298 SER A N 1
ATOM 2164 C CA . SER A 1 298 ? 4.737 1.414 -8.231 1.00 44.28 298 SER A CA 1
ATOM 2165 C C . SER A 1 298 ? 5.064 2.109 -6.911 1.00 44.28 298 SER A C 1
ATOM 2167 O O . SER A 1 298 ? 5.427 1.485 -5.916 1.00 44.28 298 SER A O 1
ATOM 2169 N N . GLY A 1 299 ? 5.086 3.442 -6.958 1.00 48.22 299 GLY A N 1
ATOM 2170 C CA . GLY A 1 299 ? 5.390 4.324 -5.864 1.00 48.22 299 GLY A CA 1
ATOM 2171 C C . GLY A 1 299 ? 4.310 4.037 -4.863 1.00 48.22 299 GLY A C 1
ATOM 2172 O O . GLY A 1 299 ? 3.138 4.166 -5.205 1.00 48.22 299 GLY A O 1
ATOM 2173 N N . GLY A 1 300 ? 4.720 3.546 -3.693 1.00 52.44 300 GLY A N 1
ATOM 2174 C CA . GLY A 1 300 ? 3.842 3.179 -2.594 1.00 52.44 300 GLY A CA 1
ATOM 2175 C C . GLY A 1 300 ? 2.906 4.332 -2.270 1.00 52.44 300 GLY A C 1
ATOM 2176 O O . GLY A 1 300 ? 3.219 5.196 -1.453 1.00 52.44 300 GLY A O 1
ATOM 2177 N N . GLY A 1 301 ? 1.784 4.370 -2.982 1.00 57.53 301 GLY A N 1
ATOM 2178 C CA . GLY A 1 301 ? 0.737 5.336 -2.787 1.00 57.53 301 GLY A CA 1
ATOM 2179 C C . GLY A 1 301 ? 0.208 5.102 -1.391 1.00 57.53 301 GLY A C 1
ATOM 2180 O O . GLY A 1 301 ? -0.075 3.966 -1.009 1.00 57.53 301 GLY A O 1
ATOM 2181 N N . VAL A 1 302 ? 0.115 6.183 -0.628 1.00 64.12 302 VAL A N 1
ATOM 2182 C CA . VAL A 1 302 ? -0.621 6.200 0.635 1.00 64.12 302 VAL A CA 1
ATOM 2183 C C . VAL A 1 302 ? -1.989 5.611 0.341 1.00 64.12 302 VAL A C 1
ATOM 2185 O O . VAL A 1 302 ? -2.701 6.124 -0.530 1.00 64.12 302 VAL A O 1
ATOM 2188 N N . THR A 1 303 ? -2.292 4.488 0.988 1.00 68.31 303 THR A N 1
ATOM 2189 C CA . THR A 1 303 ? -3.553 3.775 0.801 1.00 68.31 303 THR A CA 1
ATOM 2190 C C . THR A 1 303 ? -4.698 4.750 1.064 1.00 68.31 303 THR A C 1
ATOM 2192 O O . THR A 1 303 ? -4.607 5.607 1.941 1.00 68.31 303 THR A O 1
ATOM 2195 N N . LEU A 1 304 ? -5.791 4.658 0.305 1.00 63.50 304 LEU A N 1
ATOM 2196 C CA . LEU A 1 304 ? -6.959 5.522 0.538 1.00 63.50 304 LEU A CA 1
ATOM 2197 C C . LEU A 1 304 ? -7.447 5.423 1.995 1.00 63.50 304 LEU A C 1
ATOM 2199 O O . LEU A 1 304 ? -7.885 6.415 2.569 1.00 63.50 304 LEU A O 1
ATOM 2203 N N . SER A 1 305 ? -7.257 4.254 2.613 1.00 68.12 305 SER A N 1
ATOM 2204 C CA . SER A 1 305 ? -7.521 3.979 4.022 1.00 68.12 305 SER A CA 1
ATOM 2205 C C . SER A 1 305 ? -6.728 4.876 4.972 1.00 68.12 305 SER A C 1
ATOM 2207 O O . SER A 1 305 ? -7.311 5.395 5.910 1.00 68.12 305 SER A O 1
ATOM 2209 N N . SER A 1 306 ? -5.428 5.095 4.743 1.00 71.75 306 SER A N 1
ATOM 2210 C CA . SER A 1 306 ? -4.606 5.930 5.636 1.00 71.75 306 SER A CA 1
ATOM 2211 C C . SER A 1 306 ? -4.939 7.414 5.510 1.00 71.75 306 SER A C 1
ATOM 2213 O O . SER A 1 306 ? -4.852 8.140 6.494 1.00 71.75 306 SER A O 1
ATOM 2215 N N . ARG A 1 307 ? -5.406 7.873 4.340 1.00 76.56 307 ARG A N 1
ATOM 2216 C CA . ARG A 1 307 ? -5.826 9.275 4.156 1.00 76.56 307 ARG A CA 1
ATOM 2217 C C . ARG A 1 307 ? -6.998 9.676 5.044 1.00 76.56 307 ARG A C 1
ATOM 2219 O O . ARG A 1 307 ? -7.032 10.813 5.484 1.00 76.56 307 ARG A O 1
ATOM 2226 N N . ALA A 1 308 ? -7.919 8.757 5.322 1.00 78.12 308 ALA A N 1
ATOM 2227 C CA . ALA A 1 308 ? -9.069 9.020 6.185 1.00 78.12 308 ALA A CA 1
ATOM 2228 C C . ALA A 1 308 ? -8.692 9.316 7.643 1.00 78.12 308 ALA A C 1
ATOM 2230 O O . ALA A 1 308 ? -9.449 9.958 8.363 1.00 78.12 308 ALA A O 1
ATOM 2231 N N . PHE A 1 309 ? -7.542 8.808 8.079 1.00 73.44 309 PHE A N 1
ATOM 2232 C CA . PHE A 1 309 ? -7.090 8.916 9.458 1.00 73.44 309 PHE A CA 1
ATOM 2233 C C . PHE A 1 309 ? -6.176 10.128 9.671 1.00 73.44 309 PHE A C 1
ATOM 2235 O O . PHE A 1 309 ? -6.074 10.629 10.786 1.00 73.44 309 PHE A O 1
ATOM 2242 N N . LEU A 1 310 ? -5.549 10.642 8.617 1.00 80.12 310 LEU A N 1
ATOM 2243 C CA . LEU A 1 310 ? -4.606 11.748 8.726 1.00 80.12 310 LEU A CA 1
ATOM 2244 C C . LEU A 1 310 ? -5.319 13.086 8.924 1.00 80.12 310 LEU A C 1
ATOM 2246 O O . LEU A 1 310 ? -6.306 13.391 8.258 1.00 80.12 310 LEU A O 1
ATOM 2250 N N . ASP A 1 311 ? -4.760 13.911 9.808 1.00 81.31 311 ASP A N 1
ATOM 2251 C CA . ASP A 1 311 ? -5.198 15.291 9.984 1.00 81.31 311 ASP A CA 1
ATOM 2252 C C . ASP A 1 311 ? -4.989 16.092 8.686 1.00 81.31 311 ASP A C 1
ATOM 2254 O O . ASP A 1 311 ? -3.982 15.916 7.987 1.00 81.31 311 ASP A O 1
ATOM 2258 N N . ALA A 1 312 ? -5.917 17.002 8.380 1.00 78.94 312 ALA A N 1
ATOM 2259 C CA . ALA A 1 312 ? -5.903 17.806 7.160 1.00 78.94 312 ALA A CA 1
ATOM 2260 C C . ALA A 1 312 ? -4.596 18.604 7.013 1.00 78.94 312 ALA A C 1
ATOM 2262 O O . ALA A 1 312 ? -4.064 18.725 5.908 1.00 78.94 312 ALA A O 1
ATOM 2263 N N . GLY A 1 313 ? -4.024 19.076 8.129 1.00 84.12 313 GLY A N 1
ATOM 2264 C CA . GLY A 1 313 ? -2.727 19.752 8.135 1.00 84.12 313 GLY A CA 1
ATOM 2265 C C . GLY A 1 313 ? -1.575 18.837 7.711 1.00 84.12 313 GLY A C 1
ATOM 2266 O O . GLY A 1 313 ? -0.730 19.227 6.904 1.00 84.12 313 GLY A O 1
ATOM 2267 N N . THR A 1 314 ? -1.559 17.590 8.194 1.00 84.25 314 THR A N 1
ATOM 2268 C CA . THR A 1 314 ? -0.529 16.608 7.809 1.00 84.25 314 THR A CA 1
ATOM 2269 C C . THR A 1 314 ? -0.646 16.193 6.345 1.00 84.25 314 THR A C 1
ATOM 2271 O O . THR A 1 314 ? 0.372 16.037 5.670 1.00 84.25 314 THR A O 1
ATOM 2274 N N . LEU A 1 315 ? -1.872 16.080 5.824 1.00 83.81 315 LEU A N 1
ATOM 2275 C CA . LEU A 1 315 ? -2.114 15.814 4.407 1.00 83.81 315 LEU A CA 1
ATOM 2276 C C . LEU A 1 315 ? -1.611 16.960 3.530 1.00 83.81 315 LEU A C 1
ATOM 2278 O O . LEU A 1 315 ? -0.859 16.702 2.591 1.00 83.81 315 LEU A O 1
ATOM 2282 N N . ALA A 1 316 ? -1.945 18.206 3.875 1.00 84.12 316 ALA A N 1
ATOM 2283 C CA . ALA A 1 316 ? -1.480 19.382 3.146 1.00 84.12 316 ALA A CA 1
ATOM 2284 C C . ALA A 1 316 ? 0.056 19.468 3.121 1.00 84.12 316 ALA A C 1
ATOM 2286 O O . ALA A 1 316 ? 0.648 19.758 2.082 1.00 84.12 316 ALA A O 1
ATOM 2287 N N . GLU A 1 317 ? 0.723 19.147 4.234 1.00 81.31 317 GLU A N 1
ATOM 2288 C CA . GLU A 1 317 ? 2.186 19.127 4.295 1.00 81.31 317 GLU A CA 1
ATOM 2289 C C . GLU A 1 317 ? 2.795 18.022 3.421 1.00 81.31 317 GLU A C 1
ATOM 2291 O O . GLU A 1 317 ? 3.764 18.256 2.694 1.00 81.31 317 GLU A O 1
ATOM 2296 N N . VAL A 1 318 ? 2.216 16.820 3.440 1.00 81.69 318 VAL A N 1
ATOM 2297 C CA . VAL A 1 318 ? 2.665 15.705 2.595 1.00 81.69 318 VAL A CA 1
ATOM 2298 C C . VAL A 1 318 ? 2.453 16.021 1.112 1.00 81.69 318 VAL A C 1
ATOM 2300 O O . VAL A 1 318 ? 3.321 15.716 0.291 1.00 81.69 318 VAL A O 1
ATOM 2303 N N . GLU A 1 319 ? 1.332 16.641 0.751 1.00 85.50 319 GLU A N 1
ATOM 2304 C CA . GLU A 1 319 ? 1.053 17.082 -0.618 1.00 85.50 319 GLU A CA 1
ATOM 2305 C C . GLU A 1 319 ? 2.011 18.188 -1.061 1.00 85.50 319 GLU A C 1
ATOM 2307 O O . GLU A 1 319 ? 2.590 18.085 -2.144 1.00 85.50 319 GLU A O 1
ATOM 2312 N N . ARG A 1 320 ? 2.286 19.169 -0.194 1.00 85.94 320 ARG A N 1
ATOM 2313 C CA . ARG A 1 320 ? 3.282 20.223 -0.433 1.00 85.94 320 ARG A CA 1
ATOM 2314 C C . ARG A 1 320 ? 4.672 19.641 -0.690 1.00 85.94 320 ARG A C 1
ATOM 2316 O O . ARG A 1 320 ? 5.329 19.998 -1.669 1.00 85.94 320 ARG A O 1
ATOM 2323 N N . LEU A 1 321 ? 5.120 18.709 0.153 1.00 82.12 321 LEU A N 1
ATOM 2324 C CA . LEU A 1 321 ? 6.425 18.064 -0.006 1.00 82.12 321 LEU A CA 1
ATOM 2325 C C . LEU A 1 321 ? 6.484 17.182 -1.260 1.00 82.12 321 LEU A C 1
ATOM 2327 O O . LEU A 1 321 ? 7.525 17.127 -1.915 1.00 82.12 321 LEU A O 1
ATOM 2331 N N . ARG A 1 322 ? 5.381 16.533 -1.651 1.00 81.56 322 ARG A N 1
ATOM 2332 C CA . ARG A 1 322 ? 5.305 15.778 -2.914 1.00 81.56 322 ARG A CA 1
ATOM 2333 C C . ARG A 1 322 ? 5.353 16.676 -4.142 1.00 81.56 322 ARG A C 1
ATOM 2335 O O . ARG A 1 322 ? 6.058 16.331 -5.093 1.00 81.56 322 ARG A O 1
ATOM 2342 N N . ALA A 1 323 ? 4.642 17.801 -4.111 1.00 84.62 323 ALA A N 1
ATOM 2343 C CA . ALA A 1 323 ? 4.587 18.766 -5.205 1.00 84.62 323 ALA A CA 1
ATOM 2344 C C . ALA A 1 323 ? 5.967 19.356 -5.531 1.00 84.62 323 ALA A C 1
ATOM 2346 O O . ALA A 1 323 ? 6.239 19.665 -6.686 1.00 84.62 323 ALA A O 1
ATOM 2347 N N . SER A 1 324 ? 6.869 19.432 -4.545 1.00 88.88 324 SER A N 1
ATOM 2348 C CA . SER A 1 324 ? 8.238 19.925 -4.751 1.00 88.88 324 SER A CA 1
ATOM 2349 C C . SER A 1 324 ? 9.079 19.084 -5.724 1.00 88.88 324 SER A C 1
ATOM 2351 O O . SER A 1 324 ? 10.072 19.574 -6.253 1.00 88.88 324 SER A O 1
ATOM 2353 N N . GLY A 1 325 ? 8.730 17.809 -5.944 1.00 87.38 325 GLY A N 1
ATOM 2354 C CA . GLY A 1 325 ? 9.475 16.902 -6.824 1.00 87.38 325 GLY A CA 1
ATOM 2355 C C . GLY A 1 325 ? 10.863 16.475 -6.320 1.00 87.38 325 GLY A C 1
ATOM 2356 O O . GLY A 1 325 ? 11.418 15.517 -6.859 1.00 87.38 325 GLY A O 1
ATOM 2357 N N . ASP A 1 326 ? 11.402 17.111 -5.276 1.00 89.88 326 ASP A N 1
ATOM 2358 C CA . ASP A 1 326 ? 12.718 16.803 -4.713 1.00 89.88 326 ASP A CA 1
ATOM 2359 C C . ASP A 1 326 ? 12.700 15.426 -4.012 1.00 89.88 326 ASP A C 1
ATOM 2361 O O . ASP A 1 326 ? 11.872 15.195 -3.120 1.00 89.88 326 ASP A O 1
ATOM 2365 N N . PRO A 1 327 ? 13.601 14.485 -4.366 1.00 86.81 327 PRO A N 1
ATOM 2366 C CA . PRO A 1 327 ? 13.701 13.199 -3.677 1.00 86.81 327 PRO A CA 1
ATOM 2367 C C . PRO A 1 327 ? 13.932 13.341 -2.165 1.00 86.81 327 PRO A C 1
ATOM 2369 O O . PRO A 1 327 ? 13.371 12.565 -1.395 1.00 86.81 327 PRO A O 1
ATOM 2372 N N . LYS A 1 328 ? 14.683 14.355 -1.709 1.00 89.38 328 LYS A N 1
ATOM 2373 C CA . LYS A 1 328 ? 14.909 14.581 -0.270 1.00 89.38 328 LYS A CA 1
ATOM 2374 C C . LYS A 1 328 ? 13.638 15.037 0.442 1.00 89.38 328 LYS A C 1
ATOM 2376 O O . LYS A 1 328 ? 13.383 14.630 1.577 1.00 89.38 328 LYS A O 1
ATOM 2381 N N . ALA A 1 329 ? 12.827 15.861 -0.220 1.00 89.81 329 ALA A N 1
ATOM 2382 C CA . ALA A 1 329 ? 11.536 16.287 0.306 1.00 89.81 329 ALA A CA 1
ATOM 2383 C C . ALA A 1 329 ? 10.549 15.114 0.392 1.00 89.81 329 ALA A C 1
ATOM 2385 O O . ALA A 1 329 ? 9.813 15.014 1.371 1.00 89.81 329 ALA A O 1
ATOM 2386 N N . ARG A 1 330 ? 10.583 14.183 -0.572 1.00 87.56 330 ARG A N 1
ATOM 2387 C CA . ARG A 1 330 ? 9.781 12.946 -0.534 1.00 87.56 330 ARG A CA 1
ATOM 2388 C C . ARG A 1 330 ? 10.158 12.044 0.641 1.00 87.56 330 ARG A C 1
ATOM 2390 O O . ARG A 1 330 ? 9.261 11.579 1.339 1.00 87.56 330 ARG A O 1
ATOM 2397 N N . ASP A 1 331 ? 11.451 11.858 0.904 1.00 90.12 331 ASP A N 1
ATOM 2398 C CA . ASP A 1 331 ? 11.924 11.095 2.068 1.00 90.12 331 ASP A CA 1
ATOM 2399 C C . ASP A 1 331 ? 11.472 11.742 3.383 1.00 90.12 331 ASP A C 1
ATOM 2401 O O . ASP A 1 331 ? 11.006 11.057 4.296 1.00 90.12 331 ASP A O 1
ATOM 2405 N N . LYS A 1 332 ? 11.568 13.076 3.472 1.00 89.62 332 LYS A N 1
ATOM 2406 C CA . LYS A 1 332 ? 11.093 13.840 4.632 1.00 89.62 332 LYS A CA 1
ATOM 2407 C C . LYS A 1 332 ? 9.579 13.710 4.812 1.00 89.62 332 LYS A C 1
ATOM 2409 O O . LYS A 1 332 ? 9.124 13.534 5.937 1.00 89.62 332 LYS A O 1
ATOM 2414 N N . ALA A 1 333 ? 8.812 13.748 3.722 1.00 88.62 333 ALA A N 1
ATOM 2415 C CA . ALA A 1 333 ? 7.364 13.561 3.749 1.00 88.62 333 ALA A CA 1
ATOM 2416 C C . ALA A 1 333 ? 6.978 12.164 4.235 1.00 88.62 333 ALA A C 1
ATOM 2418 O O . ALA A 1 333 ? 6.069 12.026 5.045 1.00 88.62 333 ALA A O 1
ATOM 2419 N N . ALA A 1 334 ? 7.675 11.131 3.759 1.00 90.00 334 ALA A N 1
ATOM 2420 C CA . ALA A 1 334 ? 7.424 9.756 4.169 1.00 90.00 334 ALA A CA 1
ATOM 2421 C C . ALA A 1 334 ? 7.737 9.536 5.659 1.00 90.00 334 ALA A C 1
ATOM 2423 O O . ALA A 1 334 ? 6.948 8.893 6.346 1.00 90.00 334 ALA A O 1
ATOM 2424 N N . ALA A 1 335 ? 8.826 10.122 6.169 1.00 90.50 335 ALA A N 1
ATOM 2425 C CA . ALA A 1 335 ? 9.166 10.072 7.592 1.00 90.50 335 ALA A CA 1
ATOM 2426 C C . ALA A 1 335 ? 8.164 10.850 8.467 1.00 90.50 335 ALA A C 1
ATOM 2428 O O . ALA A 1 335 ? 7.728 10.353 9.501 1.00 90.50 335 ALA A O 1
ATOM 2429 N N . ALA A 1 336 ? 7.752 12.049 8.042 1.00 89.00 336 ALA A N 1
ATOM 2430 C CA . ALA A 1 336 ? 6.729 12.821 8.750 1.00 89.00 336 ALA A CA 1
ATOM 2431 C C . ALA A 1 336 ? 5.384 12.076 8.784 1.00 89.00 336 ALA A C 1
ATOM 2433 O O . ALA A 1 336 ? 4.691 12.070 9.801 1.00 89.00 336 ALA A O 1
ATOM 2434 N N . LEU A 1 337 ? 5.039 11.402 7.685 1.00 89.94 337 LEU A N 1
ATOM 2435 C CA . LEU A 1 337 ? 3.841 10.583 7.585 1.00 89.94 337 LEU A CA 1
ATOM 2436 C C . LEU A 1 337 ? 3.896 9.361 8.514 1.00 89.94 337 LEU A C 1
ATOM 2438 O O . LEU A 1 337 ? 2.916 9.090 9.204 1.00 89.94 337 LEU A O 1
ATOM 2442 N N . SER A 1 338 ? 5.017 8.632 8.564 1.00 93.50 338 SER A N 1
ATOM 2443 C CA . SER A 1 338 ? 5.143 7.477 9.464 1.00 93.50 338 SER A CA 1
ATOM 2444 C C . SER A 1 338 ? 5.100 7.895 10.938 1.00 93.50 338 SER A C 1
ATOM 2446 O O . SER A 1 338 ? 4.480 7.211 11.752 1.00 93.50 338 SER A O 1
ATOM 2448 N N . GLU A 1 339 ? 5.664 9.053 11.289 1.00 93.38 339 GLU A N 1
ATOM 2449 C CA . GLU A 1 339 ? 5.543 9.630 12.632 1.00 93.38 339 GLU A CA 1
ATOM 2450 C C . GLU A 1 339 ? 4.093 10.016 12.974 1.00 93.38 339 GLU A C 1
ATOM 2452 O O . GLU A 1 339 ? 3.613 9.699 14.066 1.00 93.38 339 GLU A O 1
ATOM 2457 N N . ALA A 1 340 ? 3.370 10.648 12.043 1.00 90.88 340 ALA A N 1
ATOM 2458 C CA . ALA A 1 340 ? 1.965 11.009 12.229 1.00 90.88 340 ALA A CA 1
ATOM 2459 C C . ALA A 1 340 ? 1.080 9.770 12.460 1.00 90.88 340 ALA A C 1
ATOM 2461 O O . ALA A 1 340 ? 0.287 9.748 13.403 1.00 90.88 340 ALA A O 1
ATOM 2462 N N . LEU A 1 341 ? 1.278 8.706 11.673 1.00 90.94 341 LEU A N 1
ATOM 2463 C CA . LEU A 1 341 ? 0.561 7.436 11.838 1.00 90.94 341 LEU A CA 1
ATOM 2464 C C . LEU A 1 341 ? 0.831 6.792 13.206 1.00 90.94 341 LEU A C 1
ATOM 2466 O O . LEU A 1 341 ? -0.089 6.271 13.835 1.00 90.94 341 LEU A O 1
ATOM 2470 N N . ARG A 1 342 ? 2.070 6.866 13.714 1.00 95.00 342 ARG A N 1
ATOM 2471 C CA . ARG A 1 342 ? 2.414 6.361 15.056 1.00 95.00 342 ARG A CA 1
ATOM 2472 C C . ARG A 1 342 ? 1.759 7.168 16.170 1.00 95.00 342 ARG A C 1
ATOM 2474 O O . ARG A 1 342 ? 1.212 6.571 17.095 1.00 95.00 342 ARG A O 1
ATOM 2481 N N . LYS A 1 343 ? 1.780 8.500 16.076 1.00 94.12 343 LYS A N 1
ATOM 2482 C CA . LYS A 1 343 ? 1.093 9.387 17.031 1.00 94.12 343 LYS A CA 1
ATOM 2483 C C . LYS A 1 343 ? -0.400 9.076 17.089 1.00 94.12 343 LYS A C 1
ATOM 2485 O O . LYS A 1 343 ? -0.972 8.966 18.170 1.00 94.12 343 LYS A O 1
ATOM 2490 N N . GLN A 1 344 ? -1.015 8.851 15.935 1.00 92.06 344 GLN A N 1
ATOM 2491 C CA . GLN A 1 344 ? -2.417 8.471 15.870 1.00 92.06 344 GLN A CA 1
ATOM 2492 C C . GLN A 1 344 ? -2.685 7.080 16.448 1.00 92.06 344 GLN A C 1
ATOM 2494 O O . GLN A 1 344 ? -3.626 6.915 17.221 1.00 92.06 344 GLN A O 1
ATOM 2499 N N . ALA A 1 345 ? -1.850 6.087 16.134 1.00 93.50 345 ALA A N 1
ATOM 2500 C CA . ALA A 1 345 ? -1.960 4.757 16.727 1.00 93.50 345 ALA A CA 1
ATOM 2501 C C . ALA A 1 345 ? -1.869 4.808 18.263 1.00 93.50 345 ALA A C 1
ATOM 2503 O O . ALA A 1 345 ? -2.632 4.130 18.947 1.00 93.50 345 ALA A O 1
ATOM 2504 N N . GLN A 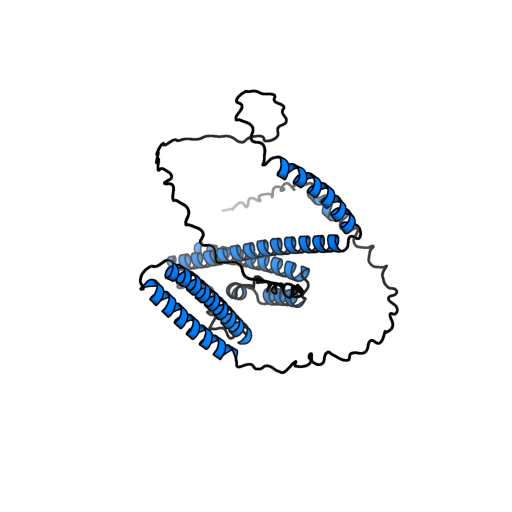1 346 ? -0.982 5.642 18.817 1.00 96.25 346 GLN A N 1
ATOM 2505 C CA . GLN A 1 346 ? -0.886 5.870 20.263 1.00 96.25 346 GLN A CA 1
ATOM 2506 C C . GLN A 1 346 ? -2.157 6.513 20.832 1.00 96.25 346 GLN A C 1
ATOM 2508 O O . GLN A 1 346 ? -2.658 6.051 21.853 1.00 96.25 346 GLN A O 1
ATOM 2513 N N . ALA A 1 347 ? -2.721 7.516 20.152 1.00 93.81 347 ALA A N 1
ATOM 2514 C CA . ALA A 1 347 ? -3.975 8.143 20.569 1.00 93.81 347 ALA A CA 1
ATOM 2515 C C . ALA A 1 347 ? -5.156 7.152 20.571 1.00 93.81 347 ALA A C 1
ATOM 2517 O O . ALA A 1 347 ? -5.963 7.155 21.500 1.00 93.81 347 ALA A O 1
ATOM 2518 N N . LEU A 1 348 ? -5.240 6.267 19.571 1.00 93.44 348 LEU A N 1
ATOM 2519 C CA . LEU A 1 348 ? -6.266 5.219 19.517 1.00 93.44 348 LEU A CA 1
ATOM 2520 C C . LEU A 1 348 ? -6.097 4.182 20.636 1.00 93.44 348 LEU A C 1
ATOM 2522 O O . LEU A 1 348 ? -7.094 3.779 21.228 1.00 93.44 348 LEU A O 1
ATOM 2526 N N . ARG A 1 349 ? -4.857 3.794 20.970 1.00 96.44 349 ARG A N 1
ATOM 2527 C CA . ARG A 1 349 ? -4.574 2.904 22.114 1.00 96.44 349 ARG A CA 1
ATOM 2528 C C . ARG A 1 349 ? -4.983 3.535 23.439 1.00 96.44 349 ARG A C 1
ATOM 2530 O O . ARG A 1 349 ? -5.716 2.905 24.189 1.00 96.44 349 ARG A O 1
ATOM 2537 N N . ALA A 1 350 ? -4.599 4.789 23.679 1.00 96.06 350 ALA A N 1
ATOM 2538 C CA . ALA A 1 350 ? -4.990 5.514 24.887 1.00 96.06 350 ALA A CA 1
ATOM 2539 C C . ALA A 1 350 ? -6.520 5.626 25.012 1.00 96.06 350 ALA A C 1
ATOM 2541 O O . ALA A 1 350 ? -7.079 5.467 26.093 1.00 96.06 350 ALA A O 1
ATOM 2542 N N . ARG A 1 351 ? -7.223 5.837 23.889 1.00 94.88 351 ARG A N 1
ATOM 2543 C CA . ARG A 1 351 ? -8.690 5.842 23.864 1.00 94.88 351 ARG A CA 1
ATOM 2544 C C . ARG A 1 351 ? -9.281 4.462 24.157 1.00 94.88 351 ARG A C 1
ATOM 2546 O O . ARG A 1 351 ? -10.246 4.381 24.905 1.00 94.88 351 ARG A O 1
ATOM 2553 N N . ALA A 1 352 ? -8.718 3.393 23.594 1.00 94.88 352 ALA A N 1
ATOM 2554 C CA . ALA A 1 352 ? -9.146 2.025 23.884 1.00 94.88 352 ALA A CA 1
ATOM 2555 C C . ALA A 1 352 ? -8.957 1.677 25.372 1.00 94.88 352 ALA A C 1
ATOM 2557 O O . ALA A 1 352 ? -9.850 1.101 25.985 1.00 94.88 352 ALA A O 1
ATOM 2558 N N . GLU A 1 353 ? -7.833 2.078 25.968 1.00 96.25 353 GLU A N 1
ATOM 2559 C CA . GLU A 1 353 ? -7.562 1.915 27.401 1.00 96.25 353 GLU A CA 1
ATOM 2560 C C . GLU A 1 353 ? -8.560 2.698 28.263 1.00 96.25 353 GLU A C 1
ATOM 2562 O O . GLU A 1 353 ? -9.111 2.138 29.208 1.00 96.25 353 GLU A O 1
ATOM 2567 N N . ALA A 1 354 ? -8.872 3.945 27.895 1.00 95.19 354 ALA A N 1
ATOM 2568 C CA . ALA A 1 354 ? -9.883 4.744 28.587 1.00 95.19 354 ALA A CA 1
ATOM 2569 C C . ALA A 1 354 ? -11.286 4.111 28.526 1.00 95.19 354 ALA A C 1
ATOM 2571 O O . ALA A 1 354 ? -12.012 4.139 29.513 1.00 95.19 354 ALA A O 1
ATOM 2572 N N . LEU A 1 355 ? -11.663 3.494 27.398 1.00 94.38 355 LEU A N 1
ATOM 2573 C CA . LEU A 1 355 ? -12.940 2.774 27.285 1.00 94.38 355 LEU A CA 1
ATOM 2574 C C . LEU A 1 355 ? -12.986 1.512 28.153 1.00 94.38 355 LEU A C 1
ATOM 2576 O O . LEU A 1 355 ? -14.046 1.179 28.676 1.00 94.38 355 LEU A O 1
ATOM 2580 N N . ARG A 1 356 ? -11.851 0.825 28.325 1.00 95.12 356 ARG A N 1
ATOM 2581 C CA . ARG A 1 356 ? -11.749 -0.355 29.199 1.00 95.12 356 ARG A CA 1
ATOM 2582 C C . ARG A 1 356 ? -11.735 -0.001 30.682 1.00 95.12 356 ARG A C 1
ATOM 2584 O O . ARG A 1 356 ? -12.201 -0.799 31.486 1.00 95.12 356 ARG A O 1
ATOM 2591 N N . ALA A 1 357 ? -11.200 1.165 31.041 1.00 94.19 357 ALA A N 1
ATOM 2592 C CA . ALA A 1 357 ? -11.189 1.641 32.422 1.00 94.19 357 ALA A CA 1
ATOM 2593 C C . ALA A 1 357 ? -12.602 1.938 32.955 1.00 94.19 357 ALA A C 1
ATOM 2595 O O . ALA A 1 357 ? -12.807 1.893 34.165 1.00 94.19 357 ALA A O 1
ATOM 2596 N N . GLY A 1 358 ? -13.566 2.172 32.056 1.00 85.62 358 GLY A N 1
ATOM 2597 C CA . GLY A 1 358 ? -14.920 2.581 32.411 1.00 85.62 358 GLY A CA 1
ATOM 2598 C C . GLY A 1 358 ? -14.976 4.028 32.927 1.00 85.62 358 GLY A C 1
ATOM 2599 O O . GLY A 1 358 ? -13.941 4.600 33.279 1.00 85.62 358 GLY A O 1
ATOM 2600 N N . PRO A 1 359 ? -16.159 4.662 32.898 1.00 69.81 359 PRO A N 1
ATOM 2601 C CA . PRO A 1 359 ? -16.385 5.948 33.553 1.00 69.81 359 PRO A CA 1
ATOM 2602 C C . PRO A 1 359 ? -16.364 5.858 35.085 1.00 69.81 359 PRO A C 1
ATOM 2604 O O . PRO A 1 359 ? -16.733 4.791 35.630 1.00 69.81 359 PRO A O 1
#

Secondary structure (DSSP, 8-state):
--------PPPPPPP---GGGGGGGTTTSSSSSSSSS----------------S-TT--------TTSHHHHHHHHHHHHHHHHHHHHHHHHSPP-HHHHHHHHHHHHHHHHHHHHHHHHHHHHHHHTTT--S-----PPP-PPPTT--HHHHHHHHHHHHHHHHHHHHHHHHHHHHHHHHHHHHHHHHHHHHHHH-TTHHHHHHHHHHHHHHHHTTTTTTTS------------------------------------------PPPPP-PPPP------PPP--PPP--PPP------PPPHHHHTTS-HHHHHHHHHHHHT--HHHHHHHHHHHHHHHHHHHHHHHHHHHHHHH--

pLDDT: mean 70.56, std 21.37, range [35.56, 98.5]

Radius of gyration: 35.75 Å; chains: 1; bounding box: 74×83×118 Å

Sequence (359 aa):
MFIATTCASPLPLPTPAGPWASWKRKAARWGASCLVLGLLLVSGRPARAGTPEGVLWLAQSGALPAPRDDRDGAALRQRLEQVNGEVRALKQGPRSVANDFRLRQRMADAEALGRRLTEAEAAQRLRAGGASVASPSPAPSPQALPTDGPAELQAKADILLDQAQKLTAEADRLDRQVVRDKTRATLRARARHLEQDPFIGFEASRRSIVFSRSQSTRDEASRGAPEPGEGQPGVSDDDGNTSAEAAPPPALETSSEGAGAPVASPPPSASSPPAGAPPASSPPSGAPPASTPPDVASGGGVTLSSRAFLDAGTLAEVERLRASGDPKARDKAAAALSEALRKQAQALRARAEALRAGP

Foldseek 3Di:
DDDDDDDDDDDDDDDPPDPPVPPVVVVVPPPPPPPDDDDDDDDDDDDDDDDPDDDPPPPPPDPDPPPCLVVVLVVLVVVLVVLVVVLVVLVPDDDDPVSVVVNVVSVVVSVVSVVVSVVSVVVVCVVVPVPPPCPPLLPPQDDDDPPDDLVRLLVSLVVLLVLLVVLLVVLVVLVVVLVVVVVVVVVVVVVVVLVPPPCNVVVVVVVVVVVVVVVVVVVVVVPDDDDPDDDDDDDDDDDDDDDDDDDDDDDDDDDDDDDDDDDDDDDDDDDDDDDDDDDDDDDDPPDDPPPPPPPPPPPPPDPPNLVSQADPVLVVQLVVLVVVVDPVSNSVNSNSSSVRSNVSSVVSNVSSVVSNVPD